Protein AF-0000000078328123 (afdb_homodimer)

InterPro domains:
  IPR006501 Pectinesterase inhibitor domain [TIGR01614] (8-159)
  IPR035513 Invertase/pectin methylesterase inhibitor domain superfamily [G3DSA:1.20.140.40] (29-184)
  IPR035513 Invertase/pectin methylesterase inhibitor domain superfamily [SSF101148] (30-184)

Sequence (372 aa):
MACSKIICIFLVLCLINLPVNHSQVGAPPDDYITYICLQTIDPSLCVSVLYNLPNTTHADLPRLAELMIQQPFLKGLGVLQDIGTCIVTKVNDTVLSSYCNLCFGDFESALFRGLRPATAQIKFRRNFYSIKPLVKIATDSITHCLRSFTEGTNVSDYRNPTFGERAYIVRDMTLIAGNMLSLLQGMACSKIICIFLVLCLINLPVNHSQVGAPPDDYITYICLQTIDPSLCVSVLYNLPNTTHADLPRLAELMIQQPFLKGLGVLQDIGTCIVTKVNDTVLSSYCNLCFGDFESALFRGLRPATAQIKFRRNFYSIKPLVKIATDSITHCLRSFTEGTNVSDYRNPTFGERAYIVRDMTLIAGNMLSLLQG

Structure (mmCIF, N/CA/C/O backbone):
data_AF-0000000078328123-model_v1
#
loop_
_entity.id
_entity.type
_entity.pdbx_description
1 polymer 'Pectinesterase inhibitor domain-containing protein'
#
loop_
_atom_site.group_PDB
_atom_site.id
_atom_site.type_symbol
_atom_site.label_atom_id
_atom_site.label_alt_id
_atom_site.label_comp_id
_atom_site.label_asym_id
_atom_site.label_entity_id
_atom_site.label_seq_id
_atom_site.pdbx_PDB_ins_code
_atom_site.Cartn_x
_atom_site.Cartn_y
_atom_site.Cartn_z
_atom_site.occupancy
_atom_site.B_iso_or_equiv
_atom_site.auth_seq_id
_atom_site.auth_comp_id
_atom_site.auth_asym_id
_atom_site.auth_atom_id
_atom_site.pdbx_PDB_model_num
ATOM 1 N N . MET A 1 1 ? 62.219 -77.062 -19.984 1 29.78 1 MET A N 1
ATOM 2 C CA . MET A 1 1 ? 61.5 -76.312 -18.906 1 29.78 1 MET A CA 1
ATOM 3 C C . MET A 1 1 ? 60.281 -75.562 -19.438 1 29.78 1 MET A C 1
ATOM 5 O O . MET A 1 1 ? 60.438 -74.625 -20.188 1 29.78 1 MET A O 1
ATOM 9 N N . ALA A 1 2 ? 59.125 -76.188 -19.594 1 31.09 2 ALA A N 1
ATOM 10 C CA . ALA A 1 2 ? 57.938 -76.125 -20.438 1 31.09 2 ALA A CA 1
ATOM 11 C C . ALA A 1 2 ? 57.094 -74.938 -20.109 1 31.09 2 ALA A C 1
ATOM 13 O O . ALA A 1 2 ? 56.562 -74.25 -21 1 31.09 2 ALA A O 1
ATOM 14 N N . CYS A 1 3 ? 56.688 -74.688 -18.812 1 29.7 3 CYS A N 1
ATOM 15 C CA . CYS A 1 3 ? 55.281 -74.562 -18.5 1 29.7 3 CYS A CA 1
ATOM 16 C C . CYS A 1 3 ? 54.75 -73.188 -18.797 1 29.7 3 CYS A C 1
ATOM 18 O O . CYS A 1 3 ? 53.562 -72.875 -18.625 1 29.7 3 CYS A O 1
ATOM 20 N N . SER A 1 4 ? 55.469 -72.062 -18.766 1 39.03 4 SER A N 1
ATOM 21 C CA . SER A 1 4 ? 54.844 -70.875 -18.188 1 39.03 4 SER A CA 1
ATOM 22 C C . SER A 1 4 ? 53.719 -70.375 -19.062 1 39.03 4 SER A C 1
ATOM 24 O O . SER A 1 4 ? 53.938 -70.062 -20.234 1 39.03 4 SER A O 1
ATOM 26 N N . LYS A 1 5 ? 52.438 -70.688 -18.688 1 37.97 5 LYS A N 1
ATOM 27 C CA . LYS A 1 5 ? 51.031 -70.5 -19.047 1 37.97 5 LYS A CA 1
ATOM 28 C C . LYS A 1 5 ? 50.719 -69 -19.266 1 37.97 5 LYS A C 1
ATOM 30 O O . LYS A 1 5 ? 51.281 -68.188 -18.578 1 37.97 5 LYS A O 1
ATOM 35 N N . ILE A 1 6 ? 50.062 -68.688 -20.375 1 34.94 6 ILE A N 1
ATOM 36 C CA . ILE A 1 6 ? 49.344 -67.625 -21.094 1 34.94 6 ILE A CA 1
ATOM 37 C C . ILE A 1 6 ? 48.281 -67.062 -20.172 1 34.94 6 ILE A C 1
ATOM 39 O O . ILE A 1 6 ? 47.25 -67.688 -19.906 1 34.94 6 ILE A O 1
ATOM 43 N N . ILE A 1 7 ? 48.531 -66.562 -18.953 1 37.94 7 ILE A N 1
ATOM 44 C CA . ILE A 1 7 ? 47.594 -65.938 -18.078 1 37.94 7 ILE A CA 1
ATOM 45 C C . ILE A 1 7 ? 46.969 -64.75 -18.797 1 37.94 7 ILE A C 1
ATOM 47 O O . ILE A 1 7 ? 47.594 -63.656 -18.906 1 37.94 7 ILE A O 1
ATOM 51 N N . CYS A 1 8 ? 46.75 -64.75 -20.109 1 32.84 8 CYS A N 1
ATOM 52 C CA . CYS A 1 8 ? 46.062 -63.656 -20.781 1 32.84 8 CYS A CA 1
ATOM 53 C C . CYS A 1 8 ? 44.906 -63.125 -19.953 1 32.84 8 CYS A C 1
ATOM 55 O O . CYS A 1 8 ? 44.281 -63.875 -19.203 1 32.84 8 CYS A O 1
ATOM 57 N N . ILE A 1 9 ? 44.625 -61.75 -20.156 1 33.53 9 ILE A N 1
ATOM 58 C CA . ILE A 1 9 ? 43.906 -60.531 -19.828 1 33.53 9 ILE A CA 1
ATOM 59 C C . ILE A 1 9 ? 42.406 -60.75 -19.969 1 33.53 9 ILE A C 1
ATOM 61 O O . ILE A 1 9 ? 41.875 -60.688 -21.078 1 33.53 9 ILE A O 1
ATOM 65 N N . PHE A 1 10 ? 41.844 -61.844 -19.594 1 32.81 10 PHE A N 1
ATOM 66 C CA . PHE A 1 10 ? 40.406 -61.812 -19.531 1 32.81 10 PHE A CA 1
ATOM 67 C C . PHE A 1 10 ? 39.906 -60.656 -18.672 1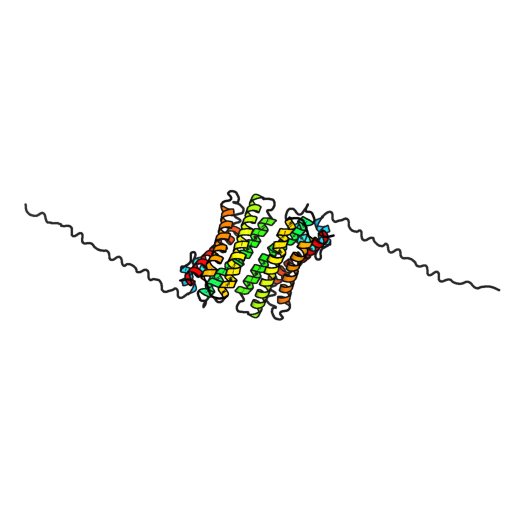 32.81 10 PHE A C 1
ATOM 69 O O . PHE A 1 10 ? 39.5 -60.844 -17.516 1 32.81 10 PHE A O 1
ATOM 76 N N . LEU A 1 11 ? 40.625 -59.531 -18.625 1 36.12 11 LEU A N 1
ATOM 77 C CA . LEU A 1 11 ? 39.906 -58.469 -17.922 1 36.12 11 LEU A CA 1
ATOM 78 C C . LEU A 1 11 ? 38.531 -58.25 -18.547 1 36.12 11 LEU A C 1
ATOM 80 O O . LEU A 1 11 ? 38.406 -57.688 -19.625 1 36.12 11 LEU A O 1
ATOM 84 N N . VAL A 1 12 ? 37.688 -59.25 -18.703 1 34.91 12 VAL A N 1
ATOM 85 C CA . VAL A 1 12 ? 36.281 -59.125 -19.047 1 34.91 12 VAL A CA 1
ATOM 86 C C . VAL A 1 12 ? 35.688 -57.938 -18.328 1 34.91 12 VAL A C 1
ATOM 88 O O . VAL A 1 12 ? 35.844 -57.75 -17.125 1 34.91 12 VAL A O 1
ATOM 91 N N . LEU A 1 13 ? 35.188 -56.875 -19.125 1 34.69 13 LEU A N 1
ATOM 92 C CA . LEU A 1 13 ? 34.281 -55.75 -19.062 1 34.69 13 LEU A CA 1
ATOM 93 C C . LEU A 1 13 ? 33.062 -56.062 -18.188 1 34.69 13 LEU A C 1
ATOM 95 O O . LEU A 1 13 ? 32.156 -56.781 -18.609 1 34.69 13 LEU A O 1
ATOM 99 N N . CYS A 1 14 ? 33.312 -56.531 -16.969 1 34 14 CYS A N 1
ATOM 100 C CA . CYS A 1 14 ? 32.156 -56.469 -16.109 1 34 14 CYS A CA 1
ATOM 101 C C . CYS A 1 14 ? 31.469 -55.094 -16.188 1 34 14 CYS A C 1
ATOM 103 O O . CYS A 1 14 ? 31.953 -54.125 -15.617 1 34 14 CYS A O 1
ATOM 105 N N . LEU A 1 15 ? 30.938 -54.75 -17.391 1 34.72 15 LEU A N 1
ATOM 106 C CA . LEU A 1 15 ? 29.906 -53.719 -17.469 1 34.72 15 LEU A CA 1
ATOM 107 C C . LEU A 1 15 ? 28.938 -53.812 -16.297 1 34.72 15 LEU A C 1
ATOM 109 O O . LEU A 1 15 ? 28.188 -54.812 -16.203 1 34.72 15 LEU A O 1
ATOM 113 N N . ILE A 1 16 ? 29.391 -53.406 -15.133 1 36.12 16 ILE A N 1
ATOM 114 C CA . ILE A 1 16 ? 28.484 -53.156 -14.023 1 36.12 16 ILE A CA 1
ATOM 115 C C . ILE A 1 16 ? 27.188 -52.531 -14.547 1 36.12 16 ILE A C 1
ATOM 117 O O . ILE A 1 16 ? 27.203 -51.438 -15.133 1 36.12 16 ILE A O 1
ATOM 121 N N . ASN A 1 17 ? 26.25 -53.344 -15.023 1 36.88 17 ASN A N 1
ATOM 122 C CA . ASN A 1 17 ? 24.875 -52.875 -15.062 1 36.88 17 ASN A CA 1
ATOM 123 C C . ASN A 1 17 ? 24.531 -52.031 -13.828 1 36.88 17 ASN A C 1
ATOM 125 O O . ASN A 1 17 ? 24.266 -52.594 -12.766 1 36.88 17 ASN A O 1
ATOM 129 N N . LEU A 1 18 ? 25.203 -50.938 -13.625 1 37.69 18 LEU A N 1
ATOM 130 C CA . LEU A 1 18 ? 24.547 -50.062 -12.664 1 37.69 18 LEU A CA 1
ATOM 131 C C . LEU A 1 18 ? 23.062 -49.969 -12.961 1 37.69 18 LEU A C 1
ATOM 133 O O . LEU A 1 18 ? 22.656 -49.656 -14.086 1 37.69 18 LEU A O 1
ATOM 137 N N . PRO A 1 19 ? 22.281 -50.688 -12.266 1 39.78 19 PRO A N 1
ATOM 138 C CA . PRO A 1 19 ? 20.891 -50.312 -12.484 1 39.78 19 PRO A CA 1
ATOM 139 C C . PRO A 1 19 ? 20.703 -48.781 -12.562 1 39.78 19 PRO A C 1
ATOM 141 O O . PRO A 1 19 ? 21.203 -48.062 -11.703 1 39.78 19 PRO A O 1
ATOM 144 N N . VAL A 1 20 ? 20.703 -48.25 -13.789 1 39.31 20 VAL A N 1
ATOM 145 C CA . VAL A 1 20 ? 20.078 -46.938 -13.875 1 39.31 20 VAL A CA 1
ATOM 146 C C . VAL A 1 20 ? 18.828 -46.906 -13 1 39.31 20 VAL A C 1
ATOM 148 O O . VAL A 1 20 ? 17.844 -47.562 -13.289 1 39.31 20 VAL A O 1
ATOM 151 N N . ASN A 1 21 ? 19.047 -46.906 -11.727 1 35.31 21 ASN A N 1
ATOM 152 C CA . ASN A 1 21 ? 17.859 -46.5 -11.008 1 35.31 21 ASN A CA 1
ATOM 153 C C . ASN A 1 21 ? 17.094 -45.406 -11.766 1 35.31 21 ASN A C 1
ATOM 155 O O . ASN A 1 21 ? 17.594 -44.312 -11.945 1 35.31 21 ASN A O 1
ATOM 159 N N . HIS A 1 22 ? 16.438 -45.844 -12.805 1 33.41 22 HIS A N 1
ATOM 160 C CA . HIS A 1 22 ? 15.422 -44.906 -13.227 1 33.41 22 HIS A CA 1
ATOM 161 C C . HIS A 1 22 ? 14.859 -44.125 -12.039 1 33.41 22 HIS A C 1
ATOM 163 O O . HIS A 1 22 ? 14.32 -44.719 -11.102 1 33.41 22 HIS A O 1
ATOM 169 N N . SER A 1 23 ? 15.539 -43.156 -11.594 1 35.62 23 SER A N 1
ATOM 170 C CA . SER A 1 23 ? 14.797 -42.25 -10.742 1 35.62 23 SER A CA 1
ATOM 171 C C . SER A 1 23 ? 13.32 -42.219 -11.102 1 35.62 23 SER A C 1
ATOM 173 O O . SER A 1 23 ? 12.953 -41.969 -12.258 1 35.62 23 SER A O 1
ATOM 175 N N . GLN A 1 24 ? 12.539 -43.156 -10.555 1 37.03 24 GLN A N 1
ATOM 176 C CA . GLN A 1 24 ? 11.086 -43.031 -10.625 1 37.03 24 GLN A CA 1
ATOM 177 C C . GLN A 1 24 ? 10.672 -41.562 -10.773 1 37.03 24 GLN A C 1
ATOM 179 O O . GLN A 1 24 ? 11.078 -40.719 -9.969 1 37.03 24 GLN A O 1
ATOM 184 N N . VAL A 1 25 ? 10.688 -41 -11.953 1 40.91 25 VAL A N 1
ATOM 185 C CA . VAL A 1 25 ? 9.805 -39.844 -12.102 1 40.91 25 VAL A CA 1
ATOM 186 C C . VAL A 1 25 ? 8.656 -39.938 -11.094 1 40.91 25 VAL A C 1
ATOM 188 O O . VAL A 1 25 ? 7.859 -40.875 -11.148 1 40.91 25 VAL A O 1
ATOM 191 N N . GLY A 1 26 ? 9.031 -39.812 -9.852 1 37.94 26 GLY A N 1
ATOM 192 C CA . GLY A 1 26 ? 7.984 -39.875 -8.836 1 37.94 26 GLY A CA 1
ATOM 193 C C . GLY A 1 26 ? 6.602 -39.594 -9.391 1 37.94 26 GLY A C 1
ATOM 194 O O . GLY A 1 26 ? 6.469 -38.969 -10.461 1 37.94 26 GLY A O 1
ATOM 195 N N . ALA A 1 27 ? 5.645 -40.469 -9.312 1 41.75 27 ALA A N 1
ATOM 196 C CA . ALA A 1 27 ? 4.234 -40.188 -9.578 1 41.75 27 ALA A CA 1
ATOM 197 C C . ALA A 1 27 ? 3.924 -38.719 -9.453 1 41.75 27 ALA A C 1
ATOM 199 O O . ALA A 1 27 ? 4.594 -38 -8.703 1 41.75 27 ALA A O 1
ATOM 200 N N . PRO A 1 28 ? 3.5 -38 -10.492 1 47.69 28 PRO A N 1
ATOM 201 C CA . PRO A 1 28 ? 3.01 -36.656 -10.219 1 47.69 28 PRO A CA 1
ATOM 202 C C . PRO A 1 28 ? 2.5 -36.469 -8.789 1 47.69 28 PRO A C 1
ATOM 204 O O . PRO A 1 28 ? 1.878 -37.375 -8.242 1 47.69 28 PRO A O 1
ATOM 207 N N . PRO A 1 29 ? 3.197 -35.906 -7.875 1 53.06 29 PRO A N 1
ATOM 208 C CA . PRO A 1 29 ? 2.625 -35.781 -6.535 1 53.06 29 PRO A CA 1
ATOM 209 C C . PRO A 1 29 ? 1.104 -35.656 -6.551 1 53.06 29 PRO A C 1
ATOM 211 O O . PRO A 1 29 ? 0.541 -35.094 -7.508 1 53.06 29 PRO A O 1
ATOM 214 N N . ASP A 1 30 ? 0.351 -36.594 -6.023 1 62.31 30 ASP A N 1
ATOM 215 C CA . ASP A 1 30 ? -1.095 -36.594 -5.82 1 62.31 30 ASP A CA 1
ATOM 216 C C . ASP A 1 30 ? -1.614 -35.188 -5.59 1 62.31 30 ASP A C 1
ATOM 218 O O . ASP A 1 30 ? -2.764 -34.875 -5.914 1 62.31 30 ASP A O 1
ATOM 222 N N . ASP A 1 31 ? -0.659 -34.219 -5.391 1 87.56 31 ASP A N 1
ATOM 223 C CA . ASP A 1 31 ? -1.046 -32.844 -5.055 1 87.56 31 ASP A CA 1
ATOM 224 C C . ASP A 1 31 ? -0.643 -31.875 -6.156 1 87.56 31 ASP A C 1
ATOM 226 O O . ASP A 1 31 ? 0.545 -31.719 -6.449 1 87.56 31 ASP A O 1
ATOM 230 N N . TYR A 1 32 ? -1.5 -31.484 -6.996 1 93.12 32 TYR A N 1
ATOM 231 C CA . TYR A 1 32 ? -1.326 -30.625 -8.164 1 93.12 32 TYR A CA 1
ATOM 232 C C . TYR A 1 32 ? -0.489 -29.406 -7.832 1 93.12 32 TYR A C 1
ATOM 234 O O . TYR A 1 32 ? 0.365 -28.984 -8.617 1 93.12 32 TYR A O 1
ATOM 242 N N . ILE A 1 33 ? -0.553 -28.844 -6.672 1 96.31 33 ILE A N 1
ATOM 243 C CA . ILE A 1 33 ? 0.204 -27.672 -6.246 1 96.31 33 ILE A CA 1
ATOM 244 C C . ILE A 1 33 ? 1.687 -28.031 -6.145 1 96.31 33 ILE A C 1
ATOM 246 O O . ILE A 1 33 ? 2.541 -27.297 -6.66 1 96.31 33 ILE A O 1
ATOM 250 N N . THR A 1 34 ? 1.977 -29.125 -5.52 1 95.44 34 THR A N 1
ATOM 251 C CA . THR A 1 34 ? 3.363 -29.547 -5.383 1 95.44 34 THR A CA 1
ATOM 252 C C . THR A 1 34 ? 3.99 -29.797 -6.754 1 95.44 34 THR A C 1
ATOM 254 O O . THR A 1 34 ? 5.137 -29.406 -6.992 1 95.44 34 THR A O 1
ATOM 257 N N . TYR A 1 35 ? 3.209 -30.375 -7.602 1 95.19 35 TYR A N 1
ATOM 258 C CA . TYR A 1 35 ? 3.689 -30.656 -8.953 1 95.19 35 TYR A CA 1
ATOM 259 C C . TYR A 1 35 ? 4.078 -29.359 -9.664 1 95.19 35 TYR A C 1
ATOM 261 O O . TYR A 1 35 ? 5.164 -29.266 -10.242 1 95.19 35 TYR A O 1
ATOM 269 N N . ILE A 1 36 ? 3.201 -28.406 -9.633 1 96.75 36 ILE A N 1
ATOM 270 C CA . ILE A 1 36 ? 3.459 -27.125 -10.289 1 96.75 36 ILE A CA 1
ATOM 271 C C . ILE A 1 36 ? 4.637 -26.438 -9.609 1 96.75 36 ILE A C 1
ATOM 273 O O . ILE A 1 36 ? 5.52 -25.906 -10.289 1 96.75 36 ILE A O 1
ATOM 277 N N . CYS A 1 37 ? 4.723 -26.5 -8.281 1 97.75 37 CYS A N 1
ATOM 278 C CA . CYS A 1 37 ? 5.715 -25.75 -7.52 1 97.75 37 CYS A CA 1
ATOM 279 C C . CYS A 1 37 ? 7.109 -26.328 -7.727 1 97.75 37 CYS A C 1
ATOM 281 O O . CYS A 1 37 ? 8.102 -25.609 -7.672 1 97.75 37 CYS A O 1
ATOM 283 N N . LEU A 1 38 ? 7.207 -27.547 -8 1 97.19 38 LEU A N 1
ATOM 284 C CA . LEU A 1 38 ? 8.492 -28.203 -8.258 1 97.19 38 LEU A CA 1
ATOM 285 C C . LEU A 1 38 ? 9.164 -27.609 -9.492 1 97.19 38 LEU A C 1
ATOM 287 O O . LEU A 1 38 ? 10.383 -27.719 -9.656 1 97.19 38 LEU A O 1
ATOM 291 N N . GLN A 1 39 ? 8.398 -26.969 -10.273 1 96.5 39 GLN A N 1
ATOM 292 C CA . GLN A 1 39 ? 8.906 -26.406 -11.523 1 96.5 39 GLN A CA 1
ATOM 293 C C . GLN A 1 39 ? 9.289 -24.938 -11.352 1 96.5 39 GLN A C 1
ATOM 295 O O . GLN A 1 39 ? 9.602 -24.25 -12.328 1 96.5 39 GLN A O 1
ATOM 300 N N . THR A 1 40 ? 9.273 -24.469 -10.188 1 97.88 40 THR A N 1
ATOM 301 C CA . THR A 1 40 ? 9.617 -23.078 -9.922 1 97.88 40 THR A CA 1
ATOM 302 C C . THR A 1 40 ? 10.992 -22.969 -9.266 1 97.88 40 THR A C 1
ATOM 304 O O . THR A 1 40 ? 11.57 -23.984 -8.867 1 97.88 40 THR A O 1
ATOM 307 N N . ILE A 1 41 ? 11.523 -21.75 -9.133 1 97.44 41 ILE A N 1
ATOM 308 C CA . ILE A 1 41 ? 12.867 -21.484 -8.633 1 97.44 41 ILE A CA 1
ATOM 309 C C . ILE A 1 41 ? 12.914 -21.719 -7.129 1 97.44 41 ILE A C 1
ATOM 311 O O . ILE A 1 41 ? 13.992 -21.922 -6.559 1 97.44 41 ILE A O 1
ATOM 315 N N . ASP A 1 42 ? 11.773 -21.734 -6.418 1 97.88 42 ASP A N 1
ATOM 316 C CA . ASP A 1 42 ? 11.672 -21.969 -4.977 1 97.88 42 ASP A CA 1
ATOM 317 C C . ASP A 1 42 ? 10.414 -22.766 -4.633 1 97.88 42 ASP A C 1
ATOM 319 O O . ASP A 1 42 ? 9.414 -22.188 -4.184 1 97.88 42 ASP A O 1
ATOM 323 N N . PRO A 1 43 ? 10.492 -24.094 -4.801 1 97.62 43 PRO A N 1
ATOM 324 C CA . PRO A 1 43 ? 9.312 -24.938 -4.574 1 97.62 43 PRO A CA 1
ATOM 325 C C . PRO A 1 43 ? 8.766 -24.812 -3.154 1 97.62 43 PRO A C 1
ATOM 327 O O . PRO A 1 43 ? 7.551 -24.844 -2.953 1 97.62 43 PRO A O 1
ATOM 330 N N . SER A 1 44 ? 9.664 -24.672 -2.193 1 97.75 44 SER A N 1
ATOM 331 C CA . SER A 1 44 ? 9.234 -24.609 -0.801 1 97.75 44 SER A CA 1
ATOM 332 C C . SER A 1 44 ? 8.398 -23.359 -0.538 1 97.75 44 SER A C 1
ATOM 334 O O . SER A 1 44 ? 7.324 -23.438 0.062 1 97.75 44 SER A O 1
ATOM 336 N N . LEU A 1 45 ? 8.875 -22.203 -1.008 1 98 45 LEU A N 1
ATOM 337 C CA . LEU A 1 45 ? 8.117 -20.969 -0.851 1 98 45 LEU A CA 1
ATOM 338 C C . LEU A 1 45 ? 6.809 -21.031 -1.634 1 98 45 LEU A C 1
ATOM 340 O O . LEU A 1 45 ? 5.766 -20.594 -1.139 1 98 45 LEU A O 1
ATOM 344 N N . CYS A 1 46 ? 6.895 -21.547 -2.799 1 98.38 46 CYS A N 1
ATOM 345 C CA . CYS A 1 46 ? 5.715 -21.719 -3.643 1 98.38 46 CYS A CA 1
ATOM 346 C C . CYS A 1 46 ? 4.625 -22.484 -2.914 1 98.38 46 CYS A C 1
ATOM 348 O O . CYS A 1 46 ? 3.488 -22.016 -2.811 1 98.38 46 CYS A O 1
ATOM 350 N N . VAL A 1 47 ? 4.988 -23.625 -2.355 1 97.44 47 VAL A N 1
ATOM 351 C CA . VAL A 1 47 ? 4.043 -24.484 -1.652 1 97.44 47 VAL A CA 1
ATOM 352 C C . VAL A 1 47 ? 3.512 -23.766 -0.415 1 97.44 47 VAL A C 1
ATOM 354 O O . VAL A 1 47 ? 2.305 -23.766 -0.162 1 97.44 47 VAL A O 1
ATOM 357 N N . SER A 1 48 ? 4.383 -23.141 0.271 1 97.25 48 SER A N 1
ATOM 358 C CA . SER A 1 48 ? 3.998 -22.453 1.498 1 97.25 48 SER A CA 1
ATOM 359 C C . SER A 1 48 ? 2.986 -21.344 1.217 1 97.25 48 SER A C 1
ATOM 361 O O . SER A 1 48 ? 2.039 -21.156 1.982 1 97.25 48 SER A O 1
ATOM 363 N N . VAL A 1 49 ? 3.152 -20.609 0.159 1 97.44 49 VAL A N 1
ATOM 364 C CA . VAL A 1 49 ? 2.275 -19.5 -0.175 1 97.44 49 VAL A CA 1
ATOM 365 C C . VAL A 1 49 ? 0.916 -20.031 -0.628 1 97.44 49 VAL A C 1
ATOM 367 O O . VAL A 1 49 ? -0.123 -19.594 -0.117 1 97.44 49 VAL A O 1
ATOM 370 N N . LEU A 1 50 ? 0.89 -20.984 -1.506 1 97.25 50 LEU A N 1
ATOM 371 C CA . LEU A 1 50 ? -0.344 -21.406 -2.158 1 97.25 50 LEU A CA 1
ATOM 372 C C . LEU A 1 50 ? -1.189 -22.266 -1.222 1 97.25 50 LEU A C 1
ATOM 374 O O . LEU A 1 50 ? -2.42 -22.172 -1.235 1 97.25 50 LEU A O 1
ATOM 378 N N . TYR A 1 51 ? -0.593 -23.016 -0.338 1 94.69 51 TYR A N 1
ATOM 379 C CA . TYR A 1 51 ? -1.341 -23.875 0.572 1 94.69 51 TYR A CA 1
ATOM 380 C C . TYR A 1 51 ? -2.029 -23.062 1.656 1 94.69 51 TYR A C 1
ATOM 382 O O . TYR A 1 51 ? -2.986 -23.516 2.281 1 94.69 51 TYR A O 1
ATOM 390 N N . ASN A 1 52 ? -1.532 -21.922 1.828 1 92.5 52 ASN A N 1
ATOM 391 C CA . ASN A 1 52 ? -2.109 -21.062 2.865 1 92.5 52 ASN A CA 1
ATOM 392 C C . ASN A 1 52 ? -3.268 -20.234 2.324 1 92.5 52 ASN A C 1
ATOM 394 O O . ASN A 1 52 ? -3.867 -19.453 3.059 1 92.5 52 ASN A O 1
ATOM 398 N N . LEU A 1 53 ? -3.621 -20.391 1.104 1 94.56 53 LEU A N 1
ATOM 399 C CA . LEU A 1 53 ? -4.703 -19.625 0.494 1 94.56 53 LEU A CA 1
ATOM 400 C C . LEU A 1 53 ? -5.945 -20.5 0.312 1 94.56 53 LEU A C 1
ATOM 402 O O . LEU A 1 53 ? -5.836 -21.703 0.114 1 94.56 53 LEU A O 1
ATOM 406 N N . PRO A 1 54 ? -7.078 -19.891 0.384 1 91.31 54 PRO A N 1
ATOM 407 C CA . PRO A 1 54 ? -8.305 -20.656 0.214 1 91.31 54 PRO A CA 1
ATOM 408 C C . PRO A 1 54 ? -8.531 -21.109 -1.23 1 91.31 54 PRO A C 1
ATOM 410 O O . PRO A 1 54 ? -8.016 -20.469 -2.158 1 91.31 54 PRO A O 1
ATOM 413 N N . ASN A 1 55 ? -9.195 -22.203 -1.429 1 88.06 55 ASN A N 1
ATOM 414 C CA . ASN A 1 55 ? -9.711 -22.703 -2.701 1 88.06 55 ASN A CA 1
ATOM 415 C C . ASN A 1 55 ? -8.586 -23 -3.682 1 88.06 55 ASN A C 1
ATOM 417 O O . ASN A 1 55 ? -8.68 -22.688 -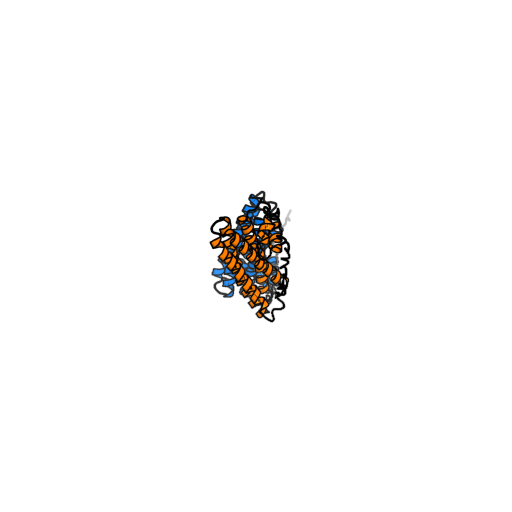4.867 1 88.06 55 ASN A O 1
ATOM 421 N N . THR A 1 56 ? -7.492 -23.531 -3.086 1 92.44 56 THR A N 1
ATOM 422 C CA . THR A 1 56 ? -6.379 -23.875 -3.967 1 92.44 56 THR A CA 1
ATOM 423 C C . THR A 1 56 ? -6.387 -25.375 -4.293 1 92.44 56 THR A C 1
ATOM 425 O O . THR A 1 56 ? -5.746 -25.797 -5.254 1 92.44 56 THR A O 1
ATOM 428 N N . THR A 1 57 ? -7.109 -26.172 -3.574 1 86.12 57 THR A N 1
ATOM 429 C CA . THR A 1 57 ? -7.094 -27.625 -3.705 1 86.12 57 THR A CA 1
ATOM 430 C C . THR A 1 57 ? -7.48 -28.047 -5.121 1 86.12 57 THR A C 1
ATOM 432 O O . THR A 1 57 ? -6.914 -28.984 -5.672 1 86.12 57 THR A O 1
ATOM 435 N N . HIS A 1 58 ? -8.406 -27.359 -5.785 1 87.5 58 HIS A N 1
ATOM 436 C CA . HIS A 1 58 ? -8.859 -27.75 -7.117 1 87.5 58 HIS A CA 1
ATOM 437 C C . HIS A 1 58 ? -8.516 -26.672 -8.148 1 87.5 58 HIS A C 1
ATOM 439 O O . HIS A 1 58 ? -9.102 -26.641 -9.227 1 87.5 58 HIS A O 1
ATOM 445 N N . ALA A 1 59 ? -7.562 -25.953 -7.789 1 92.94 59 ALA A N 1
ATOM 446 C CA . ALA A 1 59 ? -7.211 -24.859 -8.68 1 92.94 59 ALA A CA 1
ATOM 447 C C . ALA A 1 59 ? -6.375 -25.344 -9.859 1 92.94 59 ALA A C 1
ATOM 449 O O . ALA A 1 59 ? -5.516 -26.219 -9.695 1 92.94 59 ALA A O 1
ATOM 450 N N . ASP A 1 60 ? -6.676 -24.797 -11 1 94.25 60 ASP A N 1
ATOM 451 C CA . ASP A 1 60 ? -5.828 -25.047 -12.156 1 94.25 60 ASP A CA 1
ATOM 452 C C . ASP A 1 60 ? -4.656 -24.078 -12.203 1 94.25 60 ASP A C 1
ATOM 454 O O . ASP A 1 60 ? -4.523 -23.219 -11.328 1 94.25 60 ASP A O 1
ATOM 458 N N . LEU A 1 61 ? -3.768 -24.234 -13.188 1 95.69 61 LEU A N 1
ATOM 459 C CA . LEU A 1 61 ? -2.531 -23.469 -13.242 1 95.69 61 LEU A CA 1
ATOM 460 C C . LEU A 1 61 ? -2.828 -21.969 -13.383 1 95.69 61 LEU A C 1
ATOM 462 O O . LEU A 1 61 ? -2.201 -21.141 -12.719 1 95.69 61 LEU A O 1
ATOM 466 N N . PRO A 1 62 ? -3.785 -21.516 -14.219 1 95.62 62 PRO A N 1
ATOM 467 C CA . PRO A 1 62 ? -4.098 -20.078 -14.305 1 95.62 62 PRO A CA 1
ATOM 468 C C . PRO A 1 62 ? -4.527 -19.484 -12.961 1 95.62 62 PRO A C 1
ATOM 470 O O . PRO A 1 62 ? -4.105 -18.391 -12.609 1 95.62 62 PRO A O 1
ATOM 473 N N . ARG A 1 63 ? -5.32 -20.203 -12.234 1 95.44 63 ARG A N 1
ATOM 474 C CA . ARG A 1 63 ? -5.77 -19.734 -10.93 1 95.44 63 ARG A CA 1
ATOM 475 C C . ARG A 1 63 ? -4.609 -19.688 -9.938 1 95.44 63 ARG A C 1
ATOM 477 O O . ARG A 1 63 ? -4.5 -18.734 -9.156 1 95.44 63 ARG A O 1
ATOM 484 N N . LEU A 1 64 ? -3.787 -20.656 -9.945 1 96.94 64 LEU A N 1
ATOM 485 C CA . LEU A 1 64 ? -2.625 -20.656 -9.062 1 96.94 64 LEU A CA 1
ATOM 486 C C . LEU A 1 64 ? -1.695 -19.484 -9.391 1 96.94 64 LEU A C 1
ATOM 488 O O . LEU A 1 64 ? -1.172 -18.828 -8.484 1 96.94 64 LEU A O 1
ATOM 492 N N . ALA A 1 65 ? -1.517 -19.25 -10.688 1 97.56 65 ALA A N 1
ATOM 493 C CA . ALA A 1 65 ? -0.694 -18.109 -11.117 1 97.56 65 ALA A CA 1
ATOM 494 C C . ALA A 1 65 ? -1.3 -16.797 -10.664 1 97.56 65 ALA A C 1
ATOM 496 O O . ALA A 1 65 ? -0.582 -15.898 -10.203 1 97.56 65 ALA A O 1
ATOM 497 N N . GLU A 1 66 ? -2.559 -16.672 -10.758 1 96.81 66 GLU A N 1
ATOM 498 C CA . GLU A 1 66 ? -3.266 -15.484 -10.289 1 96.81 66 GLU A CA 1
ATOM 499 C C . GLU A 1 66 ? -3.006 -15.234 -8.805 1 96.81 66 GLU A C 1
ATOM 501 O O . GLU A 1 66 ? -2.676 -14.117 -8.406 1 96.81 66 GLU A O 1
ATOM 506 N N . LEU A 1 67 ? -3.127 -16.25 -8.062 1 96.94 67 LEU A N 1
ATOM 507 C CA . LEU A 1 67 ? -2.908 -16.141 -6.621 1 96.94 67 LEU A CA 1
ATOM 508 C C . LEU A 1 67 ? -1.456 -15.797 -6.316 1 96.94 67 LEU A C 1
ATOM 510 O O . LEU A 1 67 ? -1.183 -14.977 -5.434 1 96.94 67 LEU A O 1
ATOM 514 N N . MET A 1 68 ? -0.589 -16.344 -7.074 1 98.12 68 MET A N 1
ATOM 515 C CA . MET A 1 68 ? 0.836 -16.125 -6.844 1 98.12 68 MET A CA 1
ATOM 516 C C . MET A 1 68 ? 1.245 -14.727 -7.277 1 98.12 68 MET A C 1
ATOM 518 O O . MET A 1 68 ? 2.277 -14.211 -6.844 1 98.12 68 MET A O 1
ATOM 522 N N . ILE A 1 69 ? 0.518 -14.078 -8.164 1 98.38 69 ILE A N 1
ATOM 523 C CA . ILE A 1 69 ? 0.746 -12.688 -8.523 1 98.38 69 ILE A CA 1
ATOM 524 C C . ILE A 1 69 ? 0.145 -11.773 -7.457 1 98.38 69 ILE A C 1
ATOM 526 O O . ILE A 1 69 ? 0.733 -10.75 -7.105 1 98.38 69 ILE A O 1
ATOM 530 N N . GLN A 1 70 ? -0.938 -12.148 -6.895 1 97.69 70 GLN A N 1
ATOM 531 C CA . GLN A 1 70 ? -1.686 -11.32 -5.953 1 97.69 70 GLN A CA 1
ATOM 532 C C . GLN A 1 70 ? -0.962 -11.219 -4.613 1 97.69 70 GLN A C 1
ATOM 534 O O . GLN A 1 70 ? -0.979 -10.164 -3.973 1 97.69 70 GLN A O 1
ATOM 539 N N . GLN A 1 71 ? -0.334 -12.25 -4.215 1 98.31 71 GLN A N 1
ATOM 540 C CA . GLN A 1 71 ? 0.265 -12.289 -2.887 1 98.31 71 GLN A CA 1
ATOM 541 C C . GLN A 1 71 ? 1.413 -11.289 -2.771 1 98.31 71 GLN A C 1
ATOM 543 O O . GLN A 1 71 ? 1.468 -10.508 -1.819 1 98.31 71 GLN A O 1
ATOM 548 N N . PRO A 1 72 ? 2.307 -11.297 -3.73 1 98.75 72 PRO A N 1
ATOM 549 C CA . PRO A 1 72 ? 3.361 -10.289 -3.598 1 98.75 72 PRO A CA 1
ATOM 550 C C . PRO A 1 72 ? 2.838 -8.867 -3.754 1 98.75 72 PRO A C 1
ATOM 552 O O . PRO A 1 72 ? 3.418 -7.93 -3.201 1 98.75 72 PRO A O 1
ATOM 555 N N . PHE A 1 73 ? 1.753 -8.664 -4.516 1 98.81 73 PHE A N 1
ATOM 556 C CA . PHE A 1 73 ? 1.147 -7.336 -4.547 1 98.81 73 PHE A CA 1
ATOM 557 C C . PHE A 1 73 ? 0.714 -6.902 -3.152 1 98.81 73 PHE A C 1
ATOM 559 O O . PHE A 1 73 ? 1.072 -5.812 -2.693 1 98.81 73 PHE A O 1
ATOM 566 N N . LEU A 1 74 ? 0.033 -7.762 -2.455 1 97.81 74 LEU A N 1
ATOM 567 C CA . LEU A 1 74 ? -0.505 -7.43 -1.141 1 97.81 74 LEU A CA 1
ATOM 568 C C . LEU A 1 74 ? 0.613 -7.293 -0.114 1 97.81 74 LEU A C 1
ATOM 570 O O . LEU A 1 74 ? 0.659 -6.316 0.634 1 97.81 74 LEU A O 1
ATOM 574 N N . LYS A 1 75 ? 1.508 -8.156 -0.082 1 97.44 75 LYS A N 1
ATOM 575 C CA . LYS A 1 75 ? 2.623 -8.078 0.856 1 97.44 75 LYS A CA 1
ATOM 576 C C . LYS A 1 75 ? 3.518 -6.883 0.552 1 97.44 75 LYS A C 1
ATOM 578 O O . LYS A 1 75 ? 4.094 -6.285 1.463 1 97.44 75 LYS A O 1
ATOM 583 N N . GLY A 1 76 ? 3.607 -6.602 -0.73 1 98.19 76 GLY A N 1
ATOM 584 C CA . GLY A 1 76 ? 4.406 -5.461 -1.149 1 98.19 76 GLY A CA 1
ATOM 585 C C . GLY A 1 76 ? 3.883 -4.141 -0.616 1 98.19 76 GLY A C 1
ATOM 586 O O . GLY A 1 76 ? 4.66 -3.211 -0.376 1 98.19 76 GLY A O 1
ATOM 587 N N . LEU A 1 77 ? 2.576 -4.078 -0.444 1 97.81 77 LEU A N 1
ATOM 588 C CA . LEU A 1 77 ? 1.991 -2.879 0.145 1 97.81 77 LEU A CA 1
ATOM 589 C C . LEU 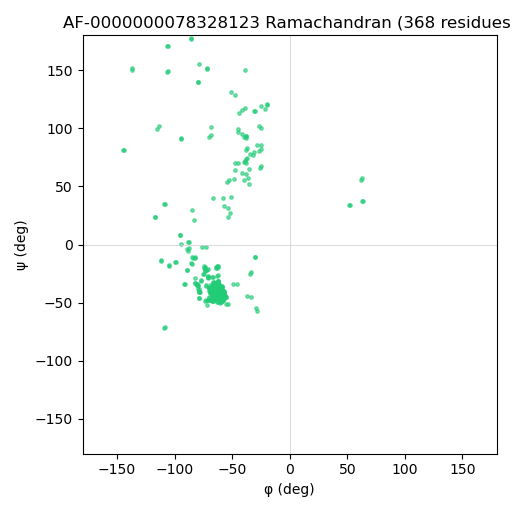A 1 77 ? 2.535 -2.641 1.55 1 97.81 77 LEU A C 1
ATOM 591 O O . LEU A 1 77 ? 2.838 -1.504 1.919 1 97.81 77 LEU A O 1
ATOM 595 N N . GLY A 1 78 ? 2.654 -3.74 2.291 1 95.88 78 GLY A N 1
ATOM 596 C CA . GLY A 1 78 ? 3.244 -3.631 3.617 1 95.88 78 GLY A CA 1
ATOM 597 C C . GLY A 1 78 ? 4.695 -3.195 3.59 1 95.88 78 GLY A C 1
ATOM 598 O O . GLY A 1 78 ? 5.121 -2.379 4.41 1 95.88 78 GLY A O 1
ATOM 599 N N . VAL A 1 79 ? 5.398 -3.68 2.68 1 95.69 79 VAL A N 1
ATOM 600 C CA . VAL A 1 79 ? 6.805 -3.307 2.547 1 95.69 79 VAL A CA 1
ATOM 601 C C . VAL A 1 79 ? 6.91 -1.832 2.16 1 95.69 79 VAL A C 1
ATOM 603 O O . VAL A 1 79 ? 7.762 -1.108 2.682 1 95.69 79 VAL A O 1
ATOM 606 N N . LEU A 1 80 ? 6.047 -1.419 1.214 1 96.94 80 LEU A N 1
ATOM 607 C CA . LEU A 1 80 ? 6.031 -0.022 0.796 1 96.94 80 LEU A CA 1
ATOM 608 C C . LEU A 1 80 ? 5.754 0.898 1.98 1 96.94 80 LEU A C 1
ATOM 610 O O . LEU A 1 80 ? 6.375 1.956 2.109 1 96.94 80 LEU A O 1
ATOM 614 N N . GLN A 1 81 ? 4.867 0.483 2.838 1 95.88 81 GLN A N 1
ATOM 615 C CA . GLN A 1 81 ? 4.594 1.231 4.059 1 95.88 81 GLN A CA 1
ATOM 616 C C . GLN A 1 81 ? 5.844 1.344 4.926 1 95.88 81 GLN A C 1
ATOM 618 O O . GLN A 1 81 ? 6.156 2.42 5.441 1 95.88 81 GLN A O 1
ATOM 623 N N . ASP A 1 82 ? 6.539 0.246 5.09 1 92.94 82 ASP A N 1
ATOM 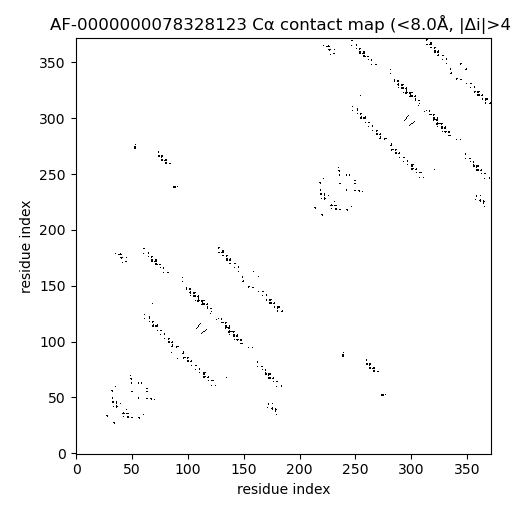624 C CA . ASP A 1 82 ? 7.758 0.228 5.891 1 92.94 82 ASP A CA 1
ATOM 625 C C . ASP A 1 82 ? 8.805 1.178 5.316 1 92.94 82 ASP A C 1
ATOM 627 O O . ASP A 1 82 ? 9.469 1.9 6.059 1 92.94 82 ASP A O 1
ATOM 631 N N . ILE A 1 83 ? 8.914 1.133 4.016 1 93.5 83 ILE A N 1
ATOM 632 C CA . ILE A 1 83 ? 9.891 1.982 3.348 1 93.5 83 ILE A CA 1
ATOM 633 C C . ILE A 1 83 ? 9.523 3.451 3.545 1 93.5 83 ILE A C 1
ATOM 635 O O . ILE A 1 83 ? 10.383 4.281 3.836 1 93.5 83 ILE A O 1
ATOM 639 N N . GLY A 1 84 ? 8.258 3.74 3.336 1 93.75 84 GLY A N 1
ATOM 640 C CA . GLY A 1 84 ? 7.801 5.098 3.574 1 93.75 84 GLY A CA 1
ATOM 641 C C . GLY A 1 84 ? 8.055 5.574 4.992 1 93.75 84 GLY A C 1
ATOM 642 O O . GLY A 1 84 ? 8.422 6.73 5.211 1 93.75 84 GLY A O 1
ATOM 643 N N . THR A 1 85 ? 7.848 4.684 5.938 1 92.94 85 THR A N 1
ATOM 644 C CA . THR A 1 85 ? 8.109 5.004 7.34 1 92.94 85 THR A CA 1
ATOM 645 C C . THR A 1 85 ? 9.594 5.289 7.559 1 92.94 85 THR A C 1
ATOM 647 O O . THR A 1 85 ? 9.945 6.188 8.328 1 92.94 85 THR A O 1
ATOM 650 N N . CYS A 1 86 ? 10.406 4.543 6.906 1 90.12 86 CYS A N 1
ATOM 651 C CA . CYS A 1 86 ? 11.844 4.785 6.953 1 90.12 86 CYS A CA 1
ATOM 652 C C . CYS A 1 86 ? 12.172 6.203 6.5 1 90.12 86 CYS A C 1
ATOM 654 O O . CYS A 1 86 ? 12.969 6.895 7.137 1 90.12 86 CYS A O 1
ATOM 656 N N . ILE A 1 87 ? 11.531 6.711 5.461 1 91.62 87 ILE A N 1
ATOM 657 C CA . ILE A 1 87 ? 11.766 8.039 4.898 1 91.62 87 ILE A CA 1
ATOM 658 C C . ILE A 1 87 ? 11.414 9.102 5.934 1 91.62 87 ILE A C 1
ATOM 660 O O . ILE A 1 87 ? 12.172 10.055 6.137 1 91.62 87 ILE A O 1
ATOM 664 N N . VAL A 1 88 ? 10.367 8.875 6.621 1 91.56 88 VAL A N 1
ATOM 665 C CA . VAL A 1 88 ? 9.836 9.875 7.543 1 91.56 88 VAL A CA 1
ATOM 666 C C . VAL A 1 88 ? 10.633 9.844 8.844 1 91.56 88 VAL A C 1
ATOM 668 O O . VAL A 1 88 ? 10.961 10.898 9.406 1 91.56 88 VAL A O 1
ATOM 671 N N . THR A 1 89 ? 11.023 8.695 9.305 1 89.12 89 THR A N 1
ATOM 672 C CA . THR A 1 89 ? 11.617 8.57 10.633 1 89.12 89 THR A CA 1
ATOM 673 C C . THR A 1 89 ? 13.133 8.766 10.562 1 89.12 89 THR A C 1
ATOM 675 O O . THR A 1 89 ? 13.766 9.109 11.562 1 89.12 89 THR A O 1
ATOM 678 N N . LYS A 1 90 ? 13.664 8.555 9.406 1 87.62 90 LYS A N 1
ATOM 679 C CA . LYS A 1 90 ? 15.117 8.664 9.281 1 87.62 90 LYS A CA 1
ATOM 680 C C . LYS A 1 90 ? 15.516 9.906 8.484 1 87.62 90 LYS A C 1
ATOM 682 O O . LYS A 1 90 ? 16.5 9.891 7.754 1 87.62 90 LYS A O 1
ATOM 687 N N . VAL A 1 91 ? 14.766 10.867 8.672 1 86.38 91 VAL A N 1
ATOM 688 C CA . VAL A 1 91 ? 14.938 12.094 7.906 1 86.38 91 VAL A CA 1
ATOM 689 C C . VAL A 1 91 ? 16.297 12.703 8.203 1 86.38 91 VAL A C 1
ATOM 691 O O . VAL A 1 91 ? 16.906 13.344 7.34 1 86.38 91 VAL A O 1
ATOM 694 N N . ASN A 1 92 ? 16.891 12.469 9.359 1 88.38 92 ASN A N 1
ATOM 695 C CA . ASN A 1 92 ? 18.172 13.047 9.758 1 88.38 92 ASN A CA 1
ATOM 696 C C . ASN A 1 92 ? 19.344 12.211 9.258 1 88.38 92 ASN A C 1
ATOM 698 O O . ASN A 1 92 ? 20.5 12.648 9.312 1 88.38 92 ASN A O 1
ATOM 702 N N . ASP A 1 93 ? 19.109 10.992 8.852 1 86.75 93 ASP A N 1
ATOM 703 C CA . ASP A 1 93 ? 20.094 10.164 8.156 1 86.75 93 ASP A CA 1
ATOM 704 C C . ASP A 1 93 ? 19.938 10.273 6.645 1 86.75 93 ASP A C 1
ATOM 706 O O . ASP A 1 93 ? 19.234 9.469 6.031 1 86.75 93 ASP A O 1
ATOM 710 N N . THR A 1 94 ? 20.656 11.203 6.098 1 85.88 94 THR A N 1
ATOM 711 C CA . THR A 1 94 ? 20.438 11.578 4.707 1 85.88 94 THR A CA 1
ATOM 712 C C . THR A 1 94 ? 20.766 10.422 3.771 1 85.88 94 THR A C 1
ATOM 714 O O . THR A 1 94 ? 20.094 10.227 2.754 1 85.88 94 THR A O 1
ATOM 717 N N . VAL A 1 95 ? 21.719 9.672 4.102 1 84.31 95 VAL A N 1
ATOM 718 C CA . VAL A 1 95 ? 22.125 8.555 3.252 1 84.31 95 VAL A CA 1
ATOM 719 C C . VAL A 1 95 ? 21.047 7.48 3.264 1 84.31 95 VAL A C 1
ATOM 721 O O . VAL A 1 95 ? 20.562 7.059 2.207 1 84.31 95 VAL A O 1
ATOM 724 N N . LEU A 1 96 ? 20.578 7.125 4.422 1 85.12 96 LEU A N 1
ATOM 725 C CA . LEU A 1 96 ? 19.562 6.086 4.531 1 85.12 96 LEU A CA 1
ATOM 726 C C . LEU A 1 96 ? 18.234 6.562 3.943 1 85.12 96 LEU A C 1
ATOM 728 O O . LEU A 1 96 ? 17.547 5.809 3.24 1 85.12 96 LEU A O 1
ATOM 732 N N . SER A 1 97 ? 17.969 7.766 4.238 1 87.38 97 SER A N 1
ATOM 733 C CA . SER A 1 97 ? 16.734 8.32 3.707 1 87.38 97 SER A CA 1
ATOM 734 C C . SER A 1 97 ? 16.734 8.336 2.182 1 87.38 97 SER A C 1
ATOM 736 O O . SER A 1 97 ? 15.695 8.125 1.55 1 87.38 97 SER A O 1
ATOM 738 N N . SER A 1 98 ? 17.906 8.555 1.605 1 88.81 98 SER A N 1
ATOM 739 C CA . SER A 1 98 ? 18.016 8.555 0.15 1 88.81 98 SER A CA 1
ATOM 740 C C . SER A 1 98 ? 17.797 7.16 -0.424 1 88.81 98 SER A C 1
ATOM 742 O O . SER A 1 98 ? 17.141 7 -1.457 1 88.81 98 SER A O 1
ATOM 744 N N . TYR A 1 99 ? 18.266 6.172 0.259 1 87.88 99 TYR A N 1
ATOM 745 C CA . TYR A 1 99 ? 18.062 4.797 -0.179 1 87.88 99 TYR A CA 1
ATOM 746 C C . TYR A 1 99 ? 16.594 4.395 -0.037 1 87.88 99 TYR A C 1
ATOM 748 O O . TYR A 1 99 ? 16.047 3.729 -0.915 1 87.88 99 TYR A O 1
ATOM 756 N N . CYS A 1 100 ? 16 4.812 1.04 1 91.69 100 CYS A N 1
ATOM 757 C CA . CYS A 1 100 ? 14.578 4.527 1.237 1 91.69 100 CYS A CA 1
ATOM 758 C C . CYS A 1 100 ? 13.734 5.191 0.155 1 91.69 100 CYS A C 1
ATOM 760 O O . CYS A 1 100 ? 12.789 4.59 -0.353 1 91.69 100 CYS A O 1
ATOM 762 N N . ASN A 1 101 ? 14.172 6.387 -0.214 1 92.81 101 ASN A N 1
ATOM 763 C CA . ASN A 1 101 ? 13.438 7.094 -1.256 1 92.81 101 ASN A CA 1
ATOM 764 C C . ASN A 1 101 ? 13.531 6.375 -2.6 1 92.81 101 ASN A C 1
ATOM 766 O O . ASN A 1 101 ? 12.531 6.227 -3.305 1 92.81 101 ASN A O 1
ATOM 770 N N . LEU A 1 102 ? 14.688 5.93 -2.893 1 93.31 102 LEU A N 1
ATOM 771 C CA . LEU A 1 102 ? 14.883 5.18 -4.129 1 93.31 102 LEU A CA 1
ATOM 772 C C . LEU A 1 102 ? 14.07 3.885 -4.109 1 93.31 102 LEU A C 1
ATOM 774 O O . LEU A 1 102 ? 13.391 3.559 -5.082 1 93.31 102 LEU A O 1
ATOM 778 N N . CYS A 1 103 ? 14.133 3.254 -3.014 1 94 103 CYS A N 1
ATOM 779 C CA . CYS A 1 103 ? 13.43 1.986 -2.873 1 94 103 CYS A CA 1
ATOM 780 C C . CYS A 1 103 ? 11.922 2.197 -2.91 1 94 103 CYS A C 1
ATOM 782 O O . CYS A 1 103 ? 11.18 1.347 -3.414 1 94 103 CYS A O 1
ATOM 784 N N . PHE A 1 104 ? 11.5 3.25 -2.357 1 95.44 104 PHE A N 1
ATOM 785 C CA . PHE A 1 104 ? 10.078 3.561 -2.412 1 95.44 104 PHE A CA 1
ATOM 786 C C . PHE A 1 104 ? 9.594 3.646 -3.854 1 95.44 104 PHE A C 1
ATOM 788 O O . PHE A 1 104 ? 8.57 3.062 -4.207 1 95.44 104 PHE A O 1
ATOM 795 N N . GLY A 1 105 ? 10.375 4.359 -4.695 1 96.88 105 GLY A N 1
ATOM 796 C CA . GLY A 1 105 ? 10.039 4.445 -6.109 1 96.88 105 GLY A CA 1
ATOM 797 C C . GLY A 1 105 ? 10.031 3.098 -6.805 1 96.88 105 GLY A C 1
ATOM 798 O O . GLY A 1 105 ? 9.133 2.811 -7.598 1 96.88 105 GLY A O 1
ATOM 799 N N . ASP A 1 106 ? 10.953 2.318 -6.438 1 97.56 106 ASP A N 1
ATOM 800 C CA . ASP A 1 106 ? 11.055 0.985 -7.023 1 97.56 106 ASP A CA 1
ATOM 801 C C . ASP A 1 106 ? 9.844 0.129 -6.645 1 97.56 106 ASP A C 1
ATOM 803 O O . ASP A 1 106 ? 9.234 -0.499 -7.512 1 97.56 106 ASP A O 1
ATOM 807 N N . PHE A 1 107 ? 9.492 0.145 -5.406 1 97.38 107 PHE A N 1
ATOM 808 C CA . PHE A 1 107 ? 8.367 -0.665 -4.949 1 97.38 107 PHE A CA 1
ATOM 809 C C . PHE A 1 107 ? 7.055 -0.124 -5.5 1 97.38 107 PHE A C 1
ATOM 811 O O . PHE A 1 107 ? 6.145 -0.893 -5.824 1 97.38 107 PHE A O 1
ATOM 818 N N . GLU A 1 108 ? 6.965 1.154 -5.562 1 97.81 108 GLU A N 1
ATOM 819 C CA . GLU A 1 108 ? 5.773 1.719 -6.191 1 97.81 108 GLU A CA 1
ATOM 820 C C . GLU A 1 108 ? 5.625 1.229 -7.629 1 97.81 108 GLU A C 1
ATOM 822 O O . GLU A 1 108 ? 4.535 0.84 -8.047 1 97.81 108 GLU A O 1
ATOM 827 N N . SER A 1 109 ? 6.711 1.276 -8.344 1 98.31 109 SER A N 1
ATOM 828 C CA . SER A 1 109 ? 6.699 0.788 -9.719 1 98.31 109 SER A CA 1
ATOM 829 C C . SER A 1 109 ? 6.332 -0.691 -9.773 1 98.31 109 SER A C 1
ATOM 831 O O . SER A 1 109 ? 5.5 -1.098 -10.586 1 98.31 109 SER A O 1
ATOM 833 N N . ALA A 1 110 ? 6.949 -1.459 -8.93 1 98.81 110 ALA A N 1
ATOM 834 C CA . ALA A 1 110 ? 6.684 -2.895 -8.891 1 98.81 110 ALA A CA 1
ATOM 835 C C . ALA A 1 110 ? 5.199 -3.17 -8.664 1 98.81 110 ALA A C 1
ATOM 837 O O . ALA A 1 110 ? 4.605 -4 -9.359 1 98.81 110 ALA A O 1
ATOM 838 N N . LEU A 1 111 ? 4.609 -2.473 -7.773 1 98.69 111 LEU A N 1
ATOM 839 C CA . LEU A 1 111 ? 3.242 -2.756 -7.352 1 98.69 111 LEU A CA 1
ATOM 840 C C . LEU A 1 111 ? 2.238 -2.215 -8.367 1 98.69 111 LEU A C 1
ATOM 842 O O . LEU A 1 111 ? 1.316 -2.926 -8.773 1 98.69 111 LEU A O 1
ATOM 846 N N . PHE A 1 112 ? 2.49 -1.033 -8.891 1 97.56 112 PHE A N 1
ATOM 847 C CA . PHE A 1 112 ? 1.386 -0.365 -9.562 1 97.56 112 PHE A CA 1
ATOM 848 C C . PHE A 1 112 ? 1.639 -0.285 -11.062 1 97.56 112 PHE A C 1
ATOM 850 O O . PHE A 1 112 ? 0.722 -0.008 -11.844 1 97.56 112 PHE A O 1
ATOM 857 N N . ARG A 1 113 ? 2.807 -0.53 -11.469 1 97.81 113 ARG A N 1
ATOM 858 C CA . ARG A 1 113 ? 3.072 -0.662 -12.898 1 97.81 113 ARG A CA 1
ATOM 859 C C . ARG A 1 113 ? 3.268 -2.123 -13.289 1 97.81 113 ARG A C 1
ATOM 861 O O . ARG A 1 113 ? 3.201 -2.471 -14.469 1 97.81 113 ARG A O 1
ATOM 868 N N . GLY A 1 114 ? 3.533 -2.943 -12.281 1 98.62 114 GLY A N 1
ATOM 869 C CA . GLY A 1 114 ? 3.766 -4.355 -12.531 1 98.62 114 GLY A CA 1
ATOM 870 C C . GLY A 1 114 ? 2.633 -5.242 -12.047 1 98.62 114 GLY A C 1
ATOM 871 O O . GLY A 1 114 ? 1.735 -5.586 -12.82 1 98.62 114 GLY A O 1
ATOM 872 N N . LEU A 1 115 ? 2.498 -5.387 -10.766 1 98.81 115 LEU A N 1
ATOM 873 C CA . LEU A 1 115 ? 1.685 -6.445 -10.18 1 98.81 115 LEU A CA 1
ATOM 874 C C . LEU A 1 115 ? 0.202 -6.098 -10.258 1 98.81 115 LEU A C 1
ATOM 876 O O . LEU A 1 115 ? -0.633 -6.973 -10.5 1 98.81 115 LEU A O 1
ATOM 880 N N . ARG A 1 116 ? -0.157 -4.855 -10.016 1 97.94 116 ARG A N 1
ATOM 881 C CA . ARG A 1 116 ? -1.568 -4.48 -10.039 1 97.94 116 ARG A CA 1
ATOM 882 C C . ARG A 1 116 ? -2.172 -4.691 -11.422 1 97.94 116 ARG A C 1
ATOM 884 O O . ARG A 1 116 ? -3.193 -5.367 -11.562 1 97.94 116 ARG A O 1
ATOM 891 N N . PRO A 1 117 ? -1.521 -4.191 -12.5 1 97.62 117 PRO A N 1
ATOM 892 C CA . PRO A 1 117 ? -2.064 -4.5 -13.828 1 97.62 117 PRO A CA 1
ATOM 893 C C . PRO A 1 117 ? -2.029 -5.992 -14.148 1 97.62 117 PRO A C 1
ATOM 895 O O . PRO A 1 117 ? -2.93 -6.504 -14.82 1 97.62 117 PRO A O 1
ATOM 898 N N . ALA A 1 118 ? -1.003 -6.715 -13.719 1 98.19 118 ALA A N 1
ATOM 899 C CA . ALA A 1 118 ? -0.935 -8.156 -13.938 1 98.19 118 ALA A CA 1
ATOM 900 C C . ALA A 1 118 ? -2.127 -8.867 -13.305 1 98.19 118 ALA A C 1
ATOM 902 O O . ALA A 1 118 ? -2.727 -9.758 -13.914 1 98.19 118 ALA A O 1
ATOM 903 N N . THR A 1 119 ? -2.455 -8.461 -12.086 1 96.31 119 THR A N 1
ATOM 904 C CA . THR A 1 119 ? -3.586 -9.039 -11.367 1 96.31 119 THR A CA 1
ATOM 905 C C . THR A 1 119 ? -4.891 -8.781 -12.117 1 96.31 119 THR A C 1
ATOM 907 O O . THR A 1 119 ? -5.762 -9.648 -12.18 1 96.31 119 THR A O 1
ATOM 910 N N . ALA A 1 120 ? -4.98 -7.637 -12.648 1 93.88 120 ALA A N 1
ATOM 911 C CA . ALA A 1 120 ? -6.188 -7.277 -13.391 1 93.88 120 ALA A CA 1
ATOM 912 C C . ALA A 1 120 ? -6.301 -8.086 -14.68 1 93.88 120 ALA A C 1
ATOM 914 O O . ALA A 1 120 ? -7.387 -8.539 -15.039 1 93.88 120 ALA A O 1
ATOM 915 N N . GLN A 1 121 ? -5.234 -8.312 -15.289 1 96 121 GLN A N 1
ATOM 916 C CA . GLN A 1 121 ? -5.238 -8.938 -16.609 1 96 121 GLN A CA 1
ATOM 917 C C . GLN A 1 121 ? -5.406 -10.453 -16.5 1 96 121 GLN A C 1
ATOM 919 O O . GLN A 1 121 ? -6.066 -11.07 -17.328 1 96 121 GLN A O 1
ATOM 924 N N . ILE A 1 122 ? -4.875 -11.062 -15.484 1 95.88 122 ILE A N 1
ATOM 925 C CA . ILE A 1 122 ? -4.84 -12.516 -15.406 1 95.88 122 ILE A CA 1
ATOM 926 C C . ILE A 1 122 ? -6.246 -13.055 -15.148 1 95.88 122 ILE A C 1
ATOM 928 O O . ILE A 1 122 ? -6.531 -14.227 -15.406 1 95.88 122 ILE A O 1
ATOM 932 N N . LYS A 1 123 ? -7.066 -12.227 -14.633 1 89.88 123 LYS A N 1
ATOM 933 C CA . LYS A 1 123 ? -8.445 -12.625 -14.359 1 89.88 123 LYS A CA 1
ATOM 934 C C . LYS A 1 123 ? -9.18 -12.984 -15.648 1 89.88 123 LYS A C 1
ATOM 936 O O . LYS A 1 123 ? -10.156 -13.734 -15.617 1 89.88 123 LYS A O 1
ATOM 941 N N . PHE A 1 124 ? -8.641 -12.492 -16.734 1 90.06 124 PHE A N 1
ATOM 942 C CA . PHE A 1 124 ? -9.281 -12.766 -18 1 90.06 124 PHE A CA 1
ATOM 943 C C . PHE A 1 124 ? -8.75 -14.062 -18.609 1 90.06 124 PHE A C 1
ATOM 945 O O . PHE A 1 124 ? -9.25 -14.531 -19.641 1 90.06 124 PHE A O 1
ATOM 952 N N . ARG A 1 125 ? -7.859 -14.656 -18.047 1 84.69 125 ARG A N 1
ATOM 953 C CA . ARG A 1 125 ? -7.309 -15.969 -18.375 1 84.69 125 ARG A CA 1
ATOM 954 C C . ARG A 1 125 ? -6.926 -16.031 -19.859 1 84.69 125 ARG A C 1
ATOM 956 O O . ARG A 1 125 ? -7.219 -17.031 -20.531 1 84.69 125 ARG A O 1
ATOM 963 N N . ARG A 1 126 ? -6.52 -14.953 -20.281 1 80 126 ARG A N 1
ATOM 964 C CA . ARG A 1 126 ? -6.051 -14.898 -21.672 1 80 126 ARG A CA 1
ATOM 965 C C . ARG A 1 126 ? -4.762 -14.094 -21.781 1 80 126 ARG A C 1
ATOM 967 O O . ARG A 1 126 ? -4.449 -13.289 -20.891 1 80 126 ARG A O 1
ATOM 974 N N . ASN A 1 127 ? -3.969 -14.438 -22.734 1 84.69 127 ASN A N 1
ATOM 975 C CA . ASN A 1 127 ? -2.791 -13.68 -23.141 1 84.69 127 ASN A CA 1
ATOM 976 C C . ASN A 1 127 ? -1.758 -13.594 -22.016 1 84.69 127 ASN A C 1
ATOM 978 O O . ASN A 1 127 ? -1.32 -12.5 -21.656 1 84.69 127 ASN A O 1
ATOM 982 N N . PHE A 1 128 ? -1.374 -14.742 -21.578 1 90.81 128 PHE A N 1
ATOM 983 C CA . PHE A 1 128 ? -0.396 -14.82 -20.5 1 90.81 128 PHE A CA 1
ATOM 984 C C . PHE A 1 128 ? 0.938 -14.219 -20.938 1 90.81 128 PHE A C 1
ATOM 986 O O . PHE A 1 128 ? 1.73 -13.789 -20.094 1 90.81 128 PHE A O 1
ATOM 993 N N . TYR A 1 129 ? 1.09 -14.102 -22.203 1 92 129 TYR A N 1
ATOM 994 C CA . TYR A 1 129 ? 2.314 -13.531 -22.75 1 92 129 TYR A CA 1
ATOM 995 C C . TYR A 1 129 ? 2.441 -12.055 -22.391 1 92 129 TYR A C 1
ATOM 997 O O . TYR A 1 129 ? 3.549 -11.562 -22.172 1 92 129 TYR A O 1
ATOM 1005 N N . SER A 1 130 ? 1.293 -11.438 -22.328 1 94.44 130 SER A N 1
ATOM 1006 C CA . SER A 1 130 ? 1.304 -10 -22.031 1 94.44 130 SER A CA 1
ATOM 1007 C C . SER A 1 130 ? 1.427 -9.742 -20.547 1 94.44 130 SER A C 1
ATOM 1009 O O . SER A 1 130 ? 1.719 -8.617 -20.125 1 94.44 130 SER A O 1
ATOM 1011 N N . ILE A 1 131 ? 1.28 -10.75 -19.75 1 97.62 131 ILE A N 1
ATOM 1012 C CA . ILE A 1 131 ? 1.295 -10.602 -18.297 1 97.62 131 ILE A CA 1
ATOM 1013 C C . ILE A 1 131 ? 2.719 -10.781 -17.781 1 97.62 131 ILE A C 1
ATOM 1015 O O . ILE A 1 131 ? 3.127 -10.102 -16.828 1 97.62 131 ILE A O 1
ATOM 1019 N N . LYS A 1 132 ? 3.457 -11.625 -18.406 1 96.88 132 LYS A N 1
ATOM 1020 C CA . LYS A 1 132 ? 4.797 -11.969 -17.938 1 96.88 132 LYS A CA 1
ATOM 1021 C C . LYS A 1 132 ? 5.691 -10.734 -17.875 1 96.88 132 LYS A C 1
ATOM 1023 O O . LYS A 1 132 ? 6.398 -10.516 -16.891 1 96.88 132 LYS A O 1
ATOM 1028 N N . PRO A 1 133 ? 5.672 -9.836 -18.875 1 97.88 133 PRO A N 1
ATOM 1029 C CA . PRO A 1 133 ? 6.492 -8.633 -18.781 1 97.88 133 PRO A CA 1
ATOM 1030 C C . PRO A 1 133 ? 6.098 -7.738 -17.609 1 97.88 133 PRO A C 1
ATOM 1032 O O . PRO A 1 133 ? 6.949 -7.066 -17.031 1 97.88 133 PRO A O 1
ATOM 1035 N N . LEU A 1 134 ? 4.832 -7.715 -17.234 1 98.56 134 LEU A N 1
ATOM 1036 C CA . LEU A 1 134 ? 4.379 -6.934 -16.094 1 98.56 134 LEU A CA 1
ATOM 1037 C C . LEU A 1 134 ? 4.969 -7.48 -14.789 1 98.56 134 LEU A C 1
ATOM 1039 O O . LEU A 1 134 ? 5.453 -6.715 -13.953 1 98.56 134 LEU A O 1
ATOM 1043 N N . VAL A 1 135 ? 4.977 -8.781 -14.688 1 98.75 135 VAL A N 1
ATOM 1044 C CA . VAL A 1 135 ? 5.551 -9.43 -13.516 1 98.75 135 VAL A CA 1
ATOM 1045 C C . VAL A 1 135 ? 7.062 -9.203 -13.484 1 98.75 135 VAL A C 1
ATOM 1047 O O . VAL A 1 135 ? 7.648 -9 -12.422 1 98.75 135 VAL A O 1
ATOM 1050 N N . LYS A 1 136 ? 7.668 -9.195 -14.648 1 98.69 136 LYS A N 1
ATOM 1051 C CA . LYS A 1 136 ? 9.102 -8.945 -14.742 1 98.69 136 LYS A CA 1
ATOM 1052 C C . LYS A 1 136 ? 9.438 -7.523 -14.305 1 98.69 136 LYS A C 1
ATOM 1054 O O . LYS A 1 136 ? 10.469 -7.293 -13.672 1 98.69 136 LYS A O 1
ATOM 1059 N N . ILE A 1 137 ? 8.586 -6.566 -14.648 1 98.81 137 ILE A N 1
ATOM 1060 C CA . ILE A 1 137 ? 8.773 -5.199 -14.172 1 98.81 137 ILE A CA 1
ATOM 1061 C C . ILE A 1 137 ? 8.852 -5.188 -12.648 1 98.81 137 ILE A C 1
ATOM 1063 O O . ILE A 1 137 ? 9.719 -4.535 -12.07 1 98.81 137 ILE A O 1
ATOM 1067 N N . ALA A 1 138 ? 7.945 -5.922 -12.047 1 98.88 138 ALA A N 1
ATOM 1068 C CA . ALA A 1 138 ? 7.918 -5.984 -10.586 1 98.88 138 ALA A CA 1
ATOM 1069 C C . ALA A 1 138 ? 9.195 -6.621 -10.039 1 98.88 138 ALA A C 1
ATOM 1071 O O . ALA A 1 138 ? 9.836 -6.066 -9.148 1 98.88 138 ALA A O 1
ATOM 1072 N N . THR A 1 139 ? 9.602 -7.688 -10.633 1 98.75 139 THR A N 1
ATOM 1073 C CA . THR A 1 139 ? 10.797 -8.398 -10.195 1 98.75 139 THR A CA 1
ATOM 1074 C C . THR A 1 139 ? 12.031 -7.504 -10.32 1 98.75 139 THR A C 1
ATOM 1076 O O . THR A 1 139 ? 12.82 -7.391 -9.383 1 98.75 139 THR A O 1
ATOM 1079 N N . ASP A 1 140 ? 12.141 -6.887 -11.422 1 98.69 140 ASP A N 1
ATOM 1080 C CA . ASP A 1 140 ? 13.305 -6.051 -11.703 1 98.69 140 ASP A CA 1
ATOM 1081 C C . ASP A 1 140 ? 13.352 -4.844 -10.766 1 98.69 140 ASP A C 1
ATOM 1083 O O . ASP A 1 140 ? 14.414 -4.48 -10.258 1 98.69 140 ASP A O 1
ATOM 1087 N N . SER A 1 141 ? 12.234 -4.258 -10.555 1 98.56 141 SER A N 1
ATOM 1088 C CA . SER A 1 141 ? 12.156 -3.078 -9.695 1 98.56 141 SER A CA 1
ATOM 1089 C C . SER A 1 141 ? 12.523 -3.42 -8.258 1 98.56 141 SER A C 1
ATOM 1091 O O . SER A 1 141 ? 13.281 -2.691 -7.613 1 98.56 141 SER A O 1
ATOM 1093 N N . ILE A 1 142 ? 12.047 -4.523 -7.738 1 97.56 142 ILE A N 1
ATOM 1094 C CA . ILE A 1 142 ? 12.336 -4.926 -6.363 1 97.56 142 ILE A CA 1
ATOM 1095 C C . ILE A 1 142 ? 13.812 -5.312 -6.242 1 97.56 142 ILE A C 1
ATOM 1097 O O . ILE A 1 142 ? 14.461 -5.004 -5.242 1 97.56 142 ILE A O 1
ATOM 1101 N N . THR A 1 143 ? 14.273 -5.938 -7.258 1 96.12 143 THR A N 1
ATOM 1102 C CA . THR A 1 143 ? 15.688 -6.305 -7.266 1 96.12 143 THR A CA 1
ATOM 1103 C C . THR A 1 143 ? 16.562 -5.059 -7.207 1 96.12 143 THR A C 1
ATOM 1105 O O . THR A 1 143 ? 17.562 -5.031 -6.492 1 96.12 143 THR A O 1
ATOM 1108 N N . HIS A 1 144 ? 16.172 -4.086 -7.988 1 95.75 144 HIS A N 1
ATOM 1109 C CA . HIS A 1 144 ? 16.922 -2.83 -7.957 1 95.75 144 HIS A CA 1
ATOM 1110 C C . HIS A 1 144 ? 16.891 -2.205 -6.566 1 95.75 144 HIS A C 1
ATOM 1112 O O . HIS A 1 144 ? 17.906 -1.726 -6.078 1 95.75 144 HIS A O 1
ATOM 1118 N N . CYS A 1 145 ? 15.789 -2.264 -5.898 1 93.81 145 CYS A N 1
ATOM 1119 C CA . CYS A 1 145 ? 15.664 -1.786 -4.523 1 93.81 145 CYS A CA 1
ATOM 1120 C C . CYS A 1 145 ? 16.609 -2.541 -3.6 1 93.81 145 CYS A C 1
ATOM 1122 O O . CYS A 1 145 ? 17.375 -1.928 -2.846 1 93.81 145 CYS A O 1
ATOM 1124 N N . LEU A 1 146 ? 16.594 -3.807 -3.709 1 90.62 146 LEU A N 1
ATOM 1125 C CA . LEU A 1 146 ? 17.391 -4.656 -2.82 1 90.62 146 LEU A CA 1
ATOM 1126 C C . LEU A 1 146 ? 18.875 -4.445 -3.045 1 90.62 146 LEU A C 1
ATOM 1128 O O . LEU A 1 146 ? 19.656 -4.445 -2.092 1 90.62 146 LEU A O 1
ATOM 1132 N N . ARG A 1 147 ? 19.219 -4.172 -4.238 1 87.31 147 ARG A N 1
ATOM 1133 C CA . ARG A 1 147 ? 20.625 -3.914 -4.555 1 87.31 147 ARG A CA 1
ATOM 1134 C C . ARG A 1 147 ? 21.078 -2.584 -3.969 1 87.31 147 ARG A C 1
ATOM 1136 O O . ARG A 1 147 ? 22.219 -2.453 -3.537 1 87.31 147 ARG A O 1
ATOM 1143 N N . SER A 1 148 ? 20.203 -1.611 -3.99 1 79.31 148 SER A N 1
ATOM 1144 C CA . SER A 1 148 ? 20.547 -0.295 -3.465 1 79.31 148 SER A CA 1
ATOM 1145 C C . SER A 1 148 ? 20.859 -0.358 -1.971 1 79.31 148 SER A C 1
ATOM 1147 O O . SER A 1 148 ? 21.688 0.404 -1.466 1 79.31 148 SER A O 1
ATOM 1149 N N . PHE A 1 149 ? 20.234 -1.218 -1.234 1 75.94 149 PHE A N 1
ATOM 1150 C CA . PHE A 1 149 ? 20.469 -1.353 0.199 1 75.94 149 PHE A CA 1
ATOM 1151 C C . PHE A 1 149 ? 21.719 -2.182 0.469 1 75.94 149 PHE A C 1
ATOM 1153 O O . PHE A 1 149 ? 22.359 -2.025 1.511 1 75.94 149 PHE A O 1
ATOM 1160 N N . THR A 1 150 ? 22 -3.141 -0.338 1 69.56 150 THR A N 1
ATOM 1161 C CA . THR A 1 150 ? 23.141 -4.016 -0.114 1 69.56 150 THR A CA 1
ATOM 1162 C C . THR A 1 150 ? 24.438 -3.338 -0.554 1 69.56 150 THR A C 1
ATOM 1164 O O . THR A 1 150 ? 25.484 -3.512 0.077 1 69.56 150 THR A O 1
ATOM 1167 N N . GLU A 1 151 ? 24.391 -2.787 -1.652 1 61.97 151 GLU A N 1
ATOM 1168 C CA . GLU A 1 151 ? 25.609 -2.186 -2.189 1 61.97 151 GLU A CA 1
ATOM 1169 C C . GLU A 1 151 ? 25.984 -0.923 -1.42 1 61.97 151 GLU A C 1
ATOM 1171 O O . GLU A 1 151 ? 27.156 -0.529 -1.397 1 61.97 151 GLU A O 1
ATOM 1176 N N . GLY A 1 152 ? 25 -0.347 -0.942 1 53.59 152 GLY A N 1
ATOM 1177 C CA . GLY A 1 152 ? 25.406 0.803 -0.148 1 53.59 152 GLY A CA 1
ATOM 1178 C C . GLY A 1 152 ? 26.094 0.421 1.147 1 53.59 152 GLY A C 1
ATOM 11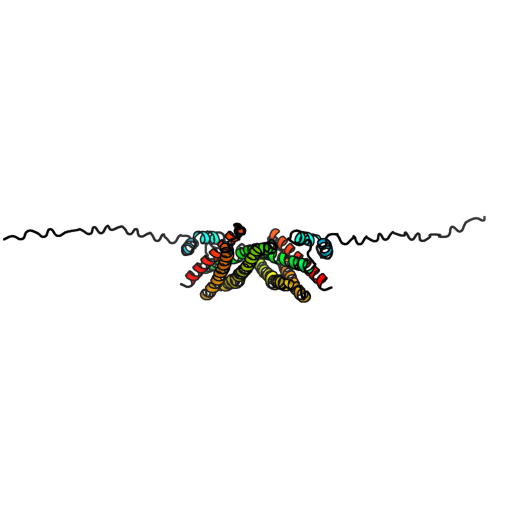79 O O . GLY A 1 152 ? 25.578 -0.391 1.917 1 53.59 152 GLY A O 1
ATOM 1180 N N . THR A 1 153 ? 27.391 0.329 1.109 1 51.66 153 THR A N 1
ATOM 1181 C CA . THR A 1 153 ? 28.406 -0.113 2.051 1 51.66 153 THR A CA 1
ATOM 1182 C C . THR A 1 153 ? 27.953 0.109 3.49 1 51.66 153 THR A C 1
ATOM 1184 O O . THR A 1 153 ? 28.219 -0.719 4.363 1 51.66 153 THR A O 1
ATOM 1187 N N . ASN A 1 154 ? 27.641 1.284 3.83 1 48.22 154 ASN A N 1
ATOM 1188 C CA . ASN A 1 154 ? 27.453 1.627 5.238 1 48.22 154 ASN A CA 1
ATOM 1189 C C . ASN A 1 154 ? 26.031 1.376 5.695 1 48.22 154 ASN A C 1
ATOM 1191 O O . ASN A 1 154 ? 25.656 1.731 6.816 1 48.22 154 ASN A O 1
ATOM 1195 N N . VAL A 1 155 ? 25.281 0.982 4.781 1 52.03 155 VAL A N 1
ATOM 1196 C CA . VAL A 1 155 ? 23.891 0.89 5.199 1 52.03 155 VAL A CA 1
ATOM 1197 C C . VAL A 1 155 ? 23.641 -0.439 5.914 1 52.03 155 VAL A C 1
ATOM 1199 O O . VAL A 1 155 ? 22.891 -1.287 5.422 1 52.03 155 VAL A O 1
ATOM 1202 N N . SER A 1 156 ? 24.656 -0.973 6.363 1 48.69 156 SER A N 1
ATOM 1203 C CA . SER A 1 156 ? 24.547 -2.197 7.148 1 48.69 156 SER A CA 1
ATOM 1204 C C . SER A 1 156 ? 23.266 -2.209 7.977 1 48.69 156 SER A C 1
ATOM 1206 O O . SER A 1 156 ? 22.656 -3.26 8.156 1 48.69 156 SER A O 1
ATOM 1208 N N . ASP A 1 157 ? 23.047 -1.075 8.594 1 48.94 157 ASP A N 1
ATOM 1209 C CA . ASP A 1 157 ? 22.062 -1.003 9.672 1 48.94 157 ASP A CA 1
ATOM 1210 C C . ASP A 1 157 ? 20.641 -1.173 9.125 1 48.94 157 ASP A C 1
ATOM 1212 O O . ASP A 1 157 ? 19.734 -1.53 9.867 1 48.94 157 ASP A O 1
ATOM 1216 N N . TYR A 1 158 ? 20.438 -0.597 7.988 1 48.19 158 TYR A N 1
ATOM 1217 C CA . TYR A 1 158 ? 19.031 -0.674 7.598 1 48.19 158 TYR A CA 1
ATOM 1218 C C . TYR A 1 158 ? 18.688 -2.068 7.09 1 48.19 158 TYR A C 1
ATOM 1220 O O . TYR A 1 158 ? 17.562 -2.303 6.617 1 48.19 158 TYR A O 1
ATOM 1228 N N . ARG A 1 159 ? 19.812 -2.857 7.094 1 47.97 159 ARG A N 1
ATOM 1229 C CA . ARG A 1 159 ? 19.406 -4.258 7.02 1 47.97 159 ARG A CA 1
ATOM 1230 C C . ARG A 1 159 ? 18.375 -4.582 8.102 1 47.97 159 ARG A C 1
ATOM 1232 O O . ARG A 1 159 ? 18.703 -5.246 9.086 1 47.97 159 ARG A O 1
ATOM 1239 N N . ASN A 1 160 ? 17.703 -3.395 8.383 1 51.75 160 ASN A N 1
ATOM 1240 C CA . ASN A 1 160 ? 16.641 -3.951 9.227 1 51.75 160 ASN A CA 1
ATOM 1241 C C . ASN A 1 160 ? 16.156 -5.305 8.703 1 51.75 160 ASN A C 1
ATOM 1243 O O . ASN A 1 160 ? 15.562 -5.383 7.633 1 51.75 160 ASN A O 1
ATOM 1247 N N . PRO A 1 161 ? 16.75 -6.211 9.195 1 54.06 161 PRO A N 1
ATOM 1248 C CA . PRO A 1 161 ? 16.5 -7.594 8.789 1 54.06 161 PRO A CA 1
ATOM 1249 C C . PRO A 1 161 ? 15.039 -7.84 8.422 1 54.06 161 PRO A C 1
ATOM 1251 O O . PRO A 1 161 ? 14.75 -8.609 7.508 1 54.06 161 PRO A O 1
ATOM 1254 N N . THR A 1 162 ? 14.227 -6.934 9.062 1 65.94 162 THR A N 1
ATOM 1255 C CA . THR A 1 162 ? 12.828 -7.289 8.836 1 65.94 162 THR A CA 1
ATOM 1256 C C . THR A 1 162 ? 12.344 -6.773 7.484 1 65.94 162 THR A C 1
ATOM 1258 O O . THR A 1 162 ? 11.68 -7.496 6.742 1 65.94 162 THR A O 1
ATOM 1261 N N . PHE A 1 163 ? 12.898 -5.527 7.012 1 76.38 163 PHE A N 1
ATOM 1262 C CA . PHE A 1 163 ? 12.5 -4.984 5.719 1 76.38 163 PHE A CA 1
ATOM 1263 C C . PHE A 1 163 ? 13.117 -5.785 4.582 1 76.38 163 PHE A C 1
ATOM 1265 O O . PHE A 1 163 ? 12.422 -6.191 3.652 1 76.38 163 PHE A O 1
ATOM 1272 N N . GLY A 1 164 ? 14.375 -5.969 4.789 1 78.94 164 GLY A N 1
ATOM 1273 C CA . GLY A 1 164 ? 15.086 -6.715 3.766 1 78.94 164 GLY A CA 1
ATOM 1274 C C . GLY A 1 164 ? 14.516 -8.102 3.533 1 78.94 164 GLY A C 1
ATOM 1275 O O . GLY A 1 164 ? 14.289 -8.5 2.389 1 78.94 164 GLY A O 1
ATOM 1276 N N . GLU A 1 165 ? 14.172 -8.734 4.625 1 86.44 165 GLU A N 1
ATOM 1277 C CA . GLU A 1 165 ? 13.633 -10.086 4.52 1 86.44 165 GLU A CA 1
ATOM 1278 C C . GLU A 1 165 ? 12.273 -10.078 3.832 1 86.44 165 GLU A C 1
ATOM 1280 O O . GLU A 1 165 ? 12.008 -10.906 2.955 1 86.44 165 GLU A O 1
ATOM 1285 N N . ARG A 1 166 ? 11.484 -9.172 4.219 1 92.31 166 ARG A N 1
ATOM 1286 C CA . ARG A 1 166 ? 10.156 -9.102 3.625 1 92.31 166 ARG A CA 1
ATOM 1287 C C . ARG A 1 166 ? 10.234 -8.727 2.148 1 92.31 166 ARG A C 1
ATOM 1289 O O . ARG A 1 166 ? 9.5 -9.273 1.325 1 92.31 166 ARG A O 1
ATOM 1296 N N . ALA A 1 167 ? 11.141 -7.82 1.854 1 93.56 167 ALA A N 1
ATOM 1297 C CA . ALA A 1 167 ? 11.312 -7.41 0.461 1 93.56 167 ALA A CA 1
ATOM 1298 C C . ALA A 1 167 ? 11.82 -8.57 -0.393 1 93.56 167 ALA A C 1
ATOM 1300 O O . ALA A 1 167 ? 11.383 -8.742 -1.534 1 93.56 167 ALA A O 1
ATOM 1301 N N . TYR A 1 168 ? 12.664 -9.391 0.197 1 93.56 168 TYR A N 1
ATOM 1302 C CA . TYR A 1 168 ? 13.188 -10.555 -0.504 1 93.56 168 TYR A CA 1
ATOM 1303 C C . TYR A 1 168 ? 12.078 -11.562 -0.777 1 93.56 168 TYR A C 1
ATOM 1305 O O . TYR A 1 168 ? 12 -12.141 -1.867 1 93.56 168 TYR A O 1
ATOM 1313 N N . ILE A 1 169 ? 11.297 -11.742 0.19 1 96.06 169 ILE A N 1
ATOM 1314 C CA . ILE A 1 169 ? 10.195 -12.688 0.035 1 96.06 169 ILE A CA 1
ATOM 1315 C C . ILE A 1 169 ? 9.266 -12.211 -1.072 1 96.06 169 ILE A C 1
ATOM 1317 O O . ILE A 1 169 ? 8.828 -13.008 -1.91 1 96.06 169 ILE A O 1
ATOM 1321 N N . VAL A 1 170 ? 8.992 -10.938 -1.091 1 98.06 170 VAL A N 1
ATOM 1322 C CA . VAL A 1 170 ? 8.133 -10.375 -2.125 1 98.06 170 VAL A CA 1
ATOM 1323 C C . VAL A 1 170 ? 8.766 -10.578 -3.496 1 98.06 170 VAL A C 1
ATOM 1325 O O . VAL A 1 170 ? 8.109 -11.016 -4.438 1 98.06 170 VAL A O 1
ATOM 1328 N N . ARG A 1 171 ? 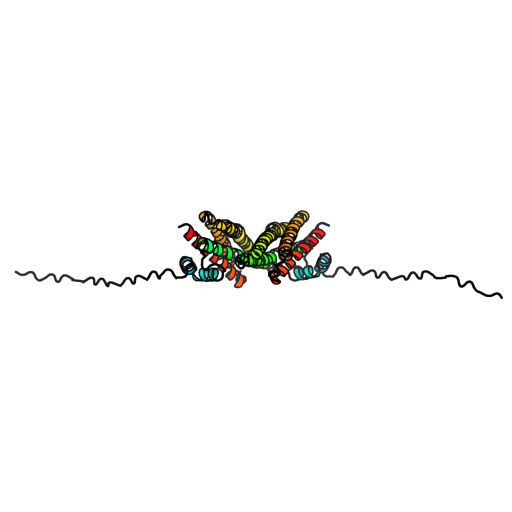10.008 -10.297 -3.6 1 97.88 171 ARG A N 1
ATOM 1329 C CA . ARG A 1 171 ? 10.719 -10.508 -4.859 1 97.88 171 ARG A CA 1
ATOM 1330 C C . ARG A 1 171 ? 10.633 -11.961 -5.305 1 97.88 171 ARG A C 1
ATOM 1332 O O . ARG A 1 171 ? 10.312 -12.242 -6.465 1 97.88 171 ARG A O 1
ATOM 1339 N N . ASP A 1 172 ? 10.898 -12.836 -4.406 1 98.31 172 ASP A N 1
ATOM 1340 C CA . ASP A 1 172 ? 10.93 -14.258 -4.75 1 98.31 172 ASP A CA 1
ATOM 1341 C C . ASP A 1 172 ? 9.555 -14.75 -5.188 1 98.31 172 ASP A C 1
ATOM 1343 O O . ASP A 1 172 ? 9.445 -15.578 -6.094 1 98.31 172 ASP A O 1
ATOM 1347 N N . MET A 1 173 ? 8.586 -14.25 -4.637 1 98.81 173 MET A N 1
ATOM 1348 C CA . MET A 1 173 ? 7.234 -14.594 -5.059 1 98.81 173 MET A CA 1
ATOM 1349 C C . MET A 1 173 ? 6.977 -14.133 -6.488 1 98.81 173 MET A C 1
ATOM 1351 O O . MET A 1 173 ? 6.289 -14.82 -7.25 1 98.81 173 MET A O 1
ATOM 1355 N N . THR A 1 174 ? 7.504 -12.961 -6.852 1 98.88 174 THR A N 1
ATOM 1356 C CA . THR A 1 174 ? 7.324 -12.508 -8.227 1 98.88 174 THR A CA 1
ATOM 1357 C C . THR A 1 174 ? 8.055 -13.43 -9.203 1 98.88 174 THR A C 1
ATOM 1359 O O . THR A 1 174 ? 7.562 -13.688 -10.305 1 98.88 174 THR A O 1
ATOM 1362 N N . LEU A 1 175 ? 9.188 -13.922 -8.789 1 98.81 175 LEU A N 1
ATOM 1363 C CA . LEU A 1 175 ? 9.922 -14.875 -9.617 1 98.81 175 LEU A CA 1
ATOM 1364 C C . LEU A 1 175 ? 9.125 -16.156 -9.797 1 98.81 175 LEU A C 1
ATOM 1366 O O . LEU A 1 175 ? 9.047 -16.688 -10.914 1 98.81 175 LEU A O 1
ATOM 1370 N N . ILE A 1 176 ? 8.578 -16.641 -8.75 1 98.81 176 ILE A N 1
ATOM 1371 C CA . ILE A 1 176 ? 7.75 -17.828 -8.805 1 98.81 176 ILE A CA 1
ATOM 1372 C C . ILE A 1 176 ? 6.566 -17.594 -9.742 1 98.81 176 ILE A C 1
ATOM 1374 O O . ILE A 1 176 ? 6.242 -18.453 -10.57 1 98.81 176 ILE A O 1
ATOM 1378 N N . ALA A 1 177 ? 5.922 -16.469 -9.625 1 98.75 177 ALA A N 1
ATOM 1379 C CA . ALA A 1 177 ? 4.832 -16.125 -10.531 1 98.75 177 ALA A CA 1
ATOM 1380 C C . ALA A 1 177 ? 5.293 -16.141 -11.984 1 98.75 177 ALA A C 1
ATOM 1382 O O . ALA A 1 177 ? 4.59 -16.641 -12.859 1 98.75 177 ALA A O 1
ATOM 1383 N N . GLY A 1 178 ? 6.48 -15.555 -12.188 1 98.31 178 GLY A N 1
ATOM 1384 C CA . GLY A 1 178 ? 7.055 -15.602 -13.523 1 98.31 178 GLY A CA 1
ATOM 1385 C C . GLY A 1 178 ? 7.234 -17.016 -14.047 1 98.31 178 GLY A C 1
ATOM 1386 O O . GLY A 1 178 ? 6.957 -17.281 -15.219 1 98.31 178 GLY A O 1
ATOM 1387 N N . ASN A 1 179 ? 7.664 -17.891 -13.234 1 98.31 179 ASN A N 1
ATOM 1388 C CA . ASN A 1 179 ? 7.805 -19.297 -13.625 1 98.31 179 ASN A CA 1
ATOM 1389 C C . ASN A 1 179 ? 6.457 -19.906 -14 1 98.31 179 ASN A C 1
ATOM 1391 O O . ASN A 1 179 ? 6.352 -20.609 -15 1 98.31 179 ASN A O 1
ATOM 1395 N N . MET A 1 180 ? 5.48 -19.656 -13.25 1 97.94 180 MET A N 1
ATOM 1396 C CA . MET A 1 180 ? 4.156 -20.203 -13.523 1 97.94 180 MET A CA 1
ATOM 1397 C C . MET A 1 180 ? 3.609 -19.688 -14.852 1 97.94 180 MET A C 1
ATOM 1399 O O . MET A 1 180 ? 3.006 -20.453 -15.609 1 97.94 180 MET A O 1
ATOM 1403 N N . LEU A 1 181 ? 3.869 -18.453 -15.094 1 97.88 181 LEU A N 1
ATOM 1404 C CA . LEU A 1 181 ? 3.42 -17.875 -16.359 1 97.88 181 LEU A CA 1
ATOM 1405 C C . LEU A 1 181 ? 4.148 -18.516 -17.531 1 97.88 181 LEU A C 1
ATOM 1407 O O . LEU A 1 181 ? 3.566 -18.688 -18.609 1 97.88 181 LEU A O 1
ATOM 1411 N N . SER A 1 182 ? 5.391 -18.828 -17.312 1 96.69 182 SER A N 1
ATOM 1412 C CA . SER A 1 182 ? 6.141 -19.516 -18.359 1 96.69 182 SER A CA 1
ATOM 1413 C C . SER A 1 182 ? 5.543 -20.891 -18.656 1 96.69 182 SER A C 1
ATOM 1415 O O . SER A 1 182 ? 5.492 -21.312 -19.812 1 96.69 182 SER A O 1
ATOM 1417 N N . LEU A 1 183 ? 5.051 -21.547 -17.594 1 95.62 183 LEU A N 1
ATOM 1418 C CA . LEU A 1 183 ? 4.41 -22.844 -17.766 1 95.62 183 LEU A CA 1
ATOM 1419 C C . LEU A 1 183 ? 3.115 -22.719 -18.562 1 95.62 183 LEU A C 1
ATOM 1421 O O . LEU A 1 183 ? 2.75 -23.609 -19.312 1 95.62 183 LEU A O 1
ATOM 1425 N N . LEU A 1 184 ? 2.447 -21.594 -18.406 1 95.62 184 LEU A N 1
ATOM 1426 C CA . LEU A 1 184 ? 1.184 -21.344 -19.094 1 95.62 184 LEU A CA 1
ATOM 1427 C C . LEU A 1 184 ? 1.415 -21.031 -20.562 1 95.62 184 LEU A C 1
ATOM 1429 O O . LEU A 1 184 ? 0.501 -21.156 -21.391 1 95.62 184 LEU A O 1
ATOM 1433 N N . GLN A 1 185 ? 2.551 -20.531 -20.922 1 90 185 GLN A N 1
ATOM 1434 C CA . GLN A 1 185 ? 2.869 -20.172 -22.297 1 90 185 GLN A CA 1
ATOM 1435 C C . GLN A 1 185 ? 3.354 -21.391 -23.094 1 90 185 GLN A C 1
ATOM 1437 O O . GLN A 1 185 ? 3.453 -21.344 -24.312 1 90 185 GLN A O 1
ATOM 1442 N N . GLY A 1 186 ? 3.652 -22.484 -22.453 1 77.38 186 GLY A N 1
ATOM 1443 C CA . GLY A 1 186 ? 4.125 -23.688 -23.141 1 77.38 186 GLY A CA 1
ATOM 1444 C C . GLY A 1 186 ? 3.057 -24.75 -23.281 1 77.38 186 GLY A C 1
ATOM 1445 O O . GLY A 1 186 ? 1.982 -24.641 -22.688 1 77.38 186 GLY A O 1
ATOM 1446 N N . MET B 1 1 ? -55.594 70.75 46.031 1 24.5 1 MET B N 1
ATOM 1447 C CA . MET B 1 1 ? -54.312 70.938 45.375 1 24.5 1 MET B CA 1
ATOM 1448 C C . MET B 1 1 ? -53.75 69.562 45 1 24.5 1 MET B C 1
ATOM 1450 O O . MET B 1 1 ? -53.344 69.312 43.875 1 24.5 1 MET B O 1
ATOM 1454 N N . ALA B 1 2 ? -52.875 68.938 45.844 1 28.67 2 ALA B N 1
ATOM 1455 C CA . ALA B 1 2 ? -51.656 68.312 45.438 1 28.67 2 ALA B CA 1
ATOM 1456 C C . ALA B 1 2 ? -51.938 66.938 44.844 1 28.67 2 ALA B C 1
ATOM 1458 O O . ALA B 1 2 ? -53 66.312 45.125 1 28.67 2 ALA B O 1
ATOM 1459 N N . CYS B 1 3 ? -50.875 66.5 43.906 1 30.62 3 CYS B N 1
ATOM 1460 C CA . CYS B 1 3 ? -50.062 65.812 42.938 1 30.62 3 CYS B CA 1
ATOM 1461 C C . CYS B 1 3 ? -49.562 64.438 43.5 1 30.62 3 CYS B C 1
ATOM 1463 O O . CYS B 1 3 ? -48.625 64.438 44.25 1 30.62 3 CYS B O 1
ATOM 1465 N N . SER B 1 4 ? -50.25 63.719 44.156 1 29.88 4 SER B N 1
ATOM 1466 C CA . SER B 1 4 ? -49.5 62.594 44.688 1 29.88 4 SER B CA 1
ATOM 1467 C C . SER B 1 4 ? -48.656 61.938 43.594 1 29.88 4 SER B C 1
ATOM 1469 O O . SER B 1 4 ? -49.094 61.844 42.438 1 29.88 4 SER B O 1
ATOM 1471 N N . LYS B 1 5 ? -47.312 61.781 43.938 1 32.66 5 LYS B N 1
ATOM 1472 C CA . LYS B 1 5 ? -45.969 61.281 43.531 1 32.66 5 LYS B CA 1
ATOM 1473 C C . LYS B 1 5 ? -46.062 59.938 42.844 1 32.66 5 LYS B C 1
ATOM 1475 O O . LYS B 1 5 ? -46.75 59.031 43.344 1 32.66 5 LYS B O 1
ATOM 1480 N N . ILE B 1 6 ? -45.688 59.844 41.531 1 31.52 6 ILE B N 1
ATOM 1481 C CA . ILE B 1 6 ? -45.188 58.969 40.5 1 31.52 6 ILE B CA 1
ATOM 1482 C C . ILE B 1 6 ? -44.219 57.969 41.094 1 31.52 6 ILE B C 1
ATOM 1484 O O . ILE B 1 6 ? -43.125 58.344 41.562 1 31.52 6 ILE B O 1
ATOM 1488 N N . ILE B 1 7 ? -44.594 57.094 41.938 1 37.03 7 ILE B N 1
ATOM 1489 C CA . ILE B 1 7 ? -43.75 56 42.344 1 37.03 7 ILE B CA 1
ATOM 1490 C C . ILE B 1 7 ? -43.156 55.312 41.125 1 37.03 7 ILE B C 1
ATOM 1492 O O . ILE B 1 7 ? -43.875 54.656 40.375 1 37.03 7 ILE B O 1
ATOM 1496 N N . CYS B 1 8 ? -42.438 56.125 40.25 1 31.77 8 CYS B N 1
ATOM 1497 C CA . CYS B 1 8 ? -41.594 55.594 39.188 1 31.77 8 CYS B CA 1
ATOM 1498 C C . CYS B 1 8 ? -40.75 54.438 39.688 1 31.77 8 CYS B C 1
ATOM 1500 O O . CYS B 1 8 ? -40.125 54.531 40.75 1 31.77 8 CYS B O 1
ATOM 1502 N N . ILE B 1 9 ? -41.062 53.219 39.125 1 33.12 9 ILE B N 1
ATOM 1503 C CA . ILE B 1 9 ? -40.531 51.906 38.938 1 33.12 9 ILE B CA 1
ATOM 1504 C C . ILE B 1 9 ? -39.031 51.969 38.625 1 33.12 9 ILE B C 1
ATOM 1506 O O . ILE B 1 9 ? -38.625 52.438 37.562 1 33.12 9 ILE B O 1
ATOM 1510 N N . PHE B 1 10 ? -38.25 52.625 39.531 1 34.16 10 PHE B N 1
ATOM 1511 C CA . PHE B 1 10 ? -36.781 52.469 39.438 1 34.16 10 PHE B CA 1
ATOM 1512 C C . PHE B 1 10 ? -36.406 51 39.375 1 34.16 10 PHE B C 1
ATOM 1514 O O . PHE B 1 10 ? -36.312 50.312 40.406 1 34.16 10 PHE B O 1
ATOM 1521 N N . LEU B 1 11 ? -37.156 50.156 38.625 1 34.47 11 LEU B N 1
ATOM 1522 C CA . LEU B 1 11 ? -36.5 48.875 38.375 1 34.47 11 LEU B CA 1
ATOM 1523 C C . LEU B 1 11 ? -35.062 49.094 37.906 1 34.47 11 LEU B C 1
ATOM 1525 O O . LEU B 1 11 ? -34.844 49.594 36.781 1 34.47 11 LEU B O 1
ATOM 1529 N N . VAL B 1 12 ? -34.219 49.531 38.75 1 34.25 12 VAL B N 1
ATOM 1530 C CA . VAL B 1 12 ? -32.75 49.531 38.625 1 34.25 12 VAL B CA 1
ATOM 1531 C C . VAL B 1 12 ? -32.312 48.219 37.938 1 34.25 12 VAL B C 1
ATOM 1533 O O . VAL B 1 12 ? -32.562 47.125 38.438 1 34.25 12 VAL B O 1
ATOM 1536 N N . LEU B 1 13 ? -32.156 48.219 36.594 1 34.72 13 LEU B N 1
ATOM 1537 C CA . LEU B 1 13 ? -31.328 47.375 35.719 1 34.72 13 LEU B CA 1
ATOM 1538 C C . LEU B 1 13 ? -30 47.031 36.375 1 34.72 13 LEU B C 1
ATOM 1540 O O . LEU B 1 13 ? -29.125 47.875 36.469 1 34.72 13 LEU B O 1
ATOM 1544 N N . CYS B 1 14 ? -30.094 46.438 37.531 1 33.72 14 CYS B N 1
ATOM 1545 C CA . CYS B 1 14 ? -28.828 45.844 37.938 1 33.72 14 CYS B CA 1
ATOM 1546 C C . CYS B 1 14 ? -28.172 45.094 36.781 1 33.72 14 CYS B C 1
ATOM 1548 O O . CYS B 1 14 ? -28.641 44.031 36.406 1 33.72 14 CYS B O 1
ATOM 1550 N N . LEU B 1 15 ? -27.672 45.844 35.75 1 34.19 15 LEU B N 1
ATOM 1551 C CA . LEU B 1 15 ? -26.641 45.312 34.875 1 34.19 15 LEU B CA 1
ATOM 1552 C C . LEU B 1 15 ? -25.641 44.469 35.656 1 34.19 15 LEU B C 1
ATOM 1554 O O . LEU B 1 15 ? -24.859 44.969 36.438 1 34.19 15 LEU B O 1
ATOM 1558 N N . ILE B 1 16 ? -26.109 43.281 36.125 1 36 16 ILE B N 1
ATOM 1559 C CA . ILE B 1 16 ? -25.109 42.281 36.531 1 36 16 ILE B CA 1
ATOM 1560 C C . ILE B 1 16 ? -23.922 42.344 35.562 1 36 16 ILE B C 1
ATOM 1562 O O . ILE B 1 16 ? -24.078 42.094 34.375 1 36 16 ILE B O 1
ATOM 1566 N N . ASN B 1 17 ? -23.031 43.281 35.781 1 36.47 17 ASN B N 1
ATOM 1567 C CA . ASN B 1 17 ? -21.703 43.062 35.219 1 36.47 17 ASN B CA 1
ATOM 1568 C C . ASN B 1 17 ? -21.25 41.625 35.375 1 36.47 17 ASN B C 1
ATOM 1570 O O . ASN B 1 17 ? -20.812 41.219 36.438 1 36.47 17 ASN B O 1
ATOM 1574 N N . LEU B 1 18 ? -21.984 40.688 34.781 1 37.56 18 LEU B N 1
ATOM 1575 C CA . LEU B 1 18 ? -21.266 39.406 34.656 1 37.56 18 LEU B CA 1
ATOM 1576 C C . LEU B 1 18 ? -19.844 39.656 34.156 1 37.56 18 LEU B C 1
ATOM 1578 O O . LEU B 1 18 ? -19.641 40.344 33.125 1 37.56 18 LEU B O 1
ATOM 1582 N N . PRO B 1 19 ? -18.938 39.719 35.031 1 39.09 19 PRO B N 1
ATOM 1583 C CA . PRO B 1 19 ? -17.641 39.688 34.375 1 39.09 19 PRO B CA 1
ATOM 1584 C C . PRO B 1 19 ? -17.609 38.75 33.188 1 39.09 19 PRO B C 1
ATOM 1586 O O . PRO B 1 19 ? -18 37.562 33.281 1 39.09 19 PRO B O 1
ATOM 1589 N N . VAL B 1 20 ? -17.875 39.281 31.984 1 39.16 20 VAL B N 1
ATOM 1590 C CA . VAL B 1 20 ? -17.359 38.5 30.859 1 39.16 20 VAL B CA 1
ATOM 1591 C C . VAL B 1 20 ? -15.992 37.938 31.219 1 39.16 20 VAL B C 1
ATOM 1593 O O . VAL B 1 20 ? -15.016 38.688 31.359 1 39.16 20 VAL B O 1
ATOM 1596 N N . ASN B 1 21 ? -16 36.969 32.094 1 35.62 21 ASN B N 1
ATOM 1597 C CA . ASN B 1 21 ? -14.734 36.25 32.062 1 35.62 21 ASN B CA 1
ATOM 1598 C C . ASN B 1 21 ? -14.164 36.188 30.641 1 35.62 21 ASN B C 1
ATOM 1600 O O . ASN B 1 21 ? -14.758 35.594 29.75 1 35.62 21 ASN B O 1
ATOM 1604 N N . HIS B 1 22 ? -13.602 37.312 30.266 1 33.06 22 HIS B N 1
ATOM 1605 C CA . HIS B 1 22 ? -12.719 37.094 29.125 1 33.06 22 HIS B CA 1
ATOM 1606 C C . HIS B 1 22 ? -12.078 35.688 29.188 1 33.06 22 HIS B C 1
ATOM 1608 O O . HIS B 1 22 ? -11.383 35.375 30.141 1 33.06 22 HIS B O 1
ATOM 1614 N N . SER B 1 23 ? -12.789 34.688 28.859 1 35.66 23 SER B N 1
ATOM 1615 C CA . SER B 1 23 ? -12.016 33.5 28.531 1 35.66 23 SER B CA 1
ATOM 1616 C C . SER B 1 23 ? -10.609 33.875 28.062 1 35.66 23 SER B C 1
ATOM 1618 O O . SER B 1 23 ? -10.453 34.625 27.109 1 35.66 23 SER B O 1
ATOM 1620 N N . GLN B 1 24 ? -9.688 34.062 29 1 37.03 24 GLN B N 1
ATOM 1621 C CA . GLN B 1 24 ? -8.281 34.125 28.609 1 37.03 24 GLN B CA 1
ATOM 1622 C C . GLN B 1 24 ? -8.039 33.344 27.328 1 37.03 24 GLN B C 1
ATOM 1624 O O . GLN B 1 24 ? -8.367 32.156 27.234 1 37.03 24 GLN B O 1
ATOM 1629 N N . VAL B 1 25 ? -8.328 33.906 26.203 1 41.25 25 VAL B N 1
ATOM 1630 C CA . VAL B 1 25 ? -7.598 33.375 25.047 1 41.25 25 VAL B CA 1
ATOM 1631 C C . VAL B 1 25 ? -6.266 32.781 25.516 1 41.25 25 VAL B C 1
ATOM 1633 O O . VAL B 1 25 ? -5.41 33.5 26.031 1 41.25 25 VAL B O 1
ATOM 1636 N N . GLY B 1 26 ? -6.375 31.719 26.281 1 38.41 26 GLY B N 1
ATOM 1637 C CA . GLY B 1 26 ? -5.148 31.078 26.734 1 38.41 26 GLY B CA 1
ATOM 1638 C C . GLY B 1 26 ? -3.943 31.438 25.891 1 38.41 26 GLY B C 1
ATOM 1639 O O . GLY B 1 26 ? -4.09 31.875 24.75 1 38.41 26 GLY B O 1
ATOM 1640 N N . ALA B 1 27 ? -2.914 32 26.438 1 42.91 27 ALA B N 1
ATOM 1641 C CA . ALA B 1 27 ? -1.622 32.188 25.766 1 42.91 27 ALA B CA 1
ATOM 1642 C C . ALA B 1 27 ? -1.434 31.156 24.656 1 42.91 27 ALA B C 1
ATOM 1644 O O . ALA B 1 27 ? -1.993 30.062 24.703 1 42.91 27 ALA B O 1
ATOM 1645 N N . PRO B 1 28 ? -1.29 31.516 23.422 1 47.81 28 PRO B N 1
ATOM 1646 C CA . PRO B 1 28 ? -0.888 30.5 22.438 1 47.81 28 PRO B CA 1
ATOM 1647 C C . PRO B 1 28 ? -0.087 29.359 23.078 1 47.81 28 PRO B C 1
ATOM 1649 O O . PRO B 1 28 ? 0.736 29.609 23.953 1 47.81 28 PRO B O 1
ATOM 1652 N N . PRO B 1 29 ? -0.613 28.188 23.359 1 53.59 29 PRO B N 1
ATOM 1653 C CA . PRO B 1 29 ? 0.244 27.141 23.938 1 53.59 29 PRO B CA 1
ATOM 1654 C C . PRO B 1 29 ? 1.693 27.25 23.469 1 53.59 29 PRO B C 1
ATOM 1656 O O . PRO B 1 29 ? 1.951 27.688 22.344 1 53.59 29 PRO B O 1
ATOM 1659 N N . ASP B 1 30 ? 2.641 27.531 24.375 1 62.94 30 ASP B N 1
ATOM 1660 C CA . ASP B 1 30 ? 4.086 27.531 24.156 1 62.94 30 ASP B CA 1
ATOM 1661 C C . ASP B 1 30 ? 4.484 26.516 23.094 1 62.94 30 ASP B C 1
ATOM 1663 O O . ASP B 1 30 ? 5.496 26.672 22.422 1 62.94 30 ASP B O 1
ATOM 1667 N N . ASP B 1 31 ? 3.492 25.672 22.734 1 87.69 31 ASP B N 1
ATOM 1668 C CA . ASP B 1 31 ? 3.801 24.578 21.812 1 87.69 31 ASP B CA 1
ATOM 1669 C C . ASP B 1 31 ? 3.086 24.781 20.469 1 87.69 31 ASP B C 1
ATOM 1671 O O . ASP B 1 31 ? 1.854 24.766 20.406 1 87.69 31 ASP B O 1
ATOM 1675 N N . TYR B 1 32 ? 3.717 25.219 19.484 1 93.31 32 TYR B N 1
ATOM 1676 C CA . TYR B 1 32 ? 3.229 25.562 18.156 1 93.31 32 TYR B CA 1
ATOM 1677 C C . TYR B 1 32 ? 2.361 24.438 17.578 1 93.31 32 TYR B C 1
ATOM 1679 O O . TYR B 1 32 ? 1.33 24.703 16.969 1 93.31 32 TYR B O 1
ATOM 1687 N N . ILE B 1 33 ? 2.617 23.281 17.844 1 96.31 33 ILE B N 1
ATOM 1688 C CA . ILE B 1 33 ? 1.852 22.125 17.359 1 96.31 33 ILE B CA 1
ATOM 1689 C C . ILE B 1 33 ? 0.463 22.141 17.984 1 96.31 33 ILE B C 1
ATOM 1691 O O . ILE B 1 33 ? -0.544 21.984 17.297 1 96.31 33 ILE B O 1
ATOM 1695 N N . THR B 1 34 ? 0.426 22.312 19.266 1 95.5 34 THR B N 1
ATOM 1696 C CA . THR B 1 34 ? -0.855 22.344 19.969 1 95.5 34 THR B CA 1
ATOM 1697 C C . THR B 1 34 ? -1.719 23.5 19.453 1 95.5 34 THR B C 1
ATOM 1699 O O . THR B 1 34 ? -2.922 23.328 19.25 1 95.5 34 THR B O 1
ATOM 1702 N N . TYR B 1 35 ? -1.081 24.594 19.234 1 95.38 35 TYR B N 1
ATOM 1703 C CA . TYR B 1 35 ? -1.797 25.766 18.719 1 95.38 35 TYR B CA 1
ATOM 1704 C C . TYR B 1 35 ? -2.447 25.453 17.375 1 95.38 35 TYR B C 1
ATOM 1706 O O . TYR B 1 35 ? -3.631 25.734 17.172 1 95.38 35 TYR B O 1
ATOM 1714 N N . ILE B 1 36 ? -1.682 24.891 16.484 1 96.94 36 ILE B N 1
ATOM 1715 C CA . ILE B 1 36 ? -2.189 24.547 15.164 1 96.94 36 ILE B CA 1
ATOM 1716 C C . ILE B 1 36 ? -3.268 23.469 15.281 1 96.94 36 ILE B C 1
ATOM 1718 O O . ILE B 1 36 ? -4.32 23.562 14.641 1 96.94 36 ILE B O 1
ATOM 1722 N N . CYS B 1 37 ? -3.076 22.484 16.141 1 97.81 37 CYS B N 1
ATOM 1723 C CA . CYS B 1 37 ? -3.961 21.328 16.234 1 97.81 37 CYS B CA 1
ATOM 1724 C C . CYS B 1 37 ? -5.305 21.719 16.844 1 97.81 37 CYS B C 1
ATOM 1726 O O . CYS B 1 37 ? -6.332 21.125 16.516 1 97.81 37 CYS B O 1
ATOM 1728 N N . LEU B 1 38 ? -5.324 22.719 17.625 1 97.19 38 LEU B N 1
ATOM 1729 C CA . LEU B 1 38 ? -6.562 23.203 18.234 1 97.19 38 LEU B CA 1
ATOM 1730 C C . LEU B 1 38 ? -7.523 23.703 17.156 1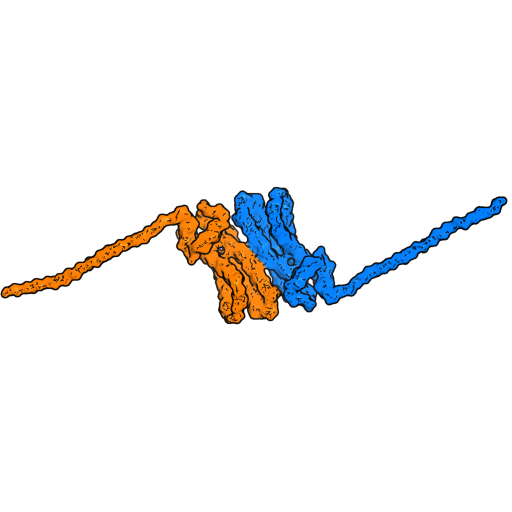 97.19 38 LEU B C 1
ATOM 1732 O O . LEU B 1 38 ? -8.734 23.797 17.406 1 97.19 38 LEU B O 1
ATOM 1736 N N . GLN B 1 39 ? -7.008 23.984 16.031 1 96.62 39 GLN B N 1
ATOM 1737 C CA . GLN B 1 39 ? -7.805 24.531 14.945 1 96.62 39 GLN B CA 1
ATOM 1738 C C . GLN B 1 39 ? -8.281 23.438 13.992 1 96.62 39 GLN B C 1
ATOM 1740 O O . GLN B 1 39 ? -8.828 23.719 12.93 1 96.62 39 GLN B O 1
ATOM 1745 N N . THR B 1 40 ? -8.086 22.219 14.32 1 97.94 40 THR B N 1
ATOM 1746 C CA . THR B 1 40 ? -8.5 21.094 13.484 1 97.94 40 THR B CA 1
ATOM 1747 C C . THR B 1 40 ? -9.719 20.406 14.078 1 97.94 40 THR B C 1
ATOM 1749 O O . THR B 1 40 ? -10.102 20.672 15.219 1 97.94 40 THR B O 1
ATOM 1752 N N . ILE B 1 41 ? -10.328 19.469 13.336 1 97.5 41 ILE B N 1
ATOM 1753 C CA . ILE B 1 41 ? -11.562 18.797 13.719 1 97.5 41 ILE B CA 1
ATOM 1754 C C . ILE B 1 41 ? -11.281 17.781 14.828 1 97.5 41 ILE B C 1
ATOM 1756 O O . ILE B 1 41 ? -12.188 17.359 15.539 1 97.5 41 ILE B O 1
ATOM 1760 N N . ASP B 1 42 ? -10.016 17.359 15.039 1 97.88 42 ASP B N 1
ATOM 1761 C CA . ASP B 1 42 ? -9.609 16.406 16.062 1 97.88 42 ASP B CA 1
ATOM 1762 C C . ASP B 1 42 ? -8.234 16.766 16.625 1 97.88 42 ASP B C 1
ATOM 1764 O O . ASP B 1 42 ? -7.227 16.156 16.25 1 97.88 42 ASP B O 1
ATOM 1768 N N . PRO B 1 43 ? -8.219 17.734 17.578 1 97.69 43 PRO B N 1
ATOM 1769 C CA . PRO B 1 43 ? -6.941 18.203 18.125 1 97.69 43 PRO B CA 1
ATOM 1770 C C . PRO B 1 43 ? -6.133 17.094 18.781 1 97.69 43 PRO B C 1
ATOM 1772 O O . PRO B 1 43 ? -4.902 17.078 18.672 1 97.69 43 PRO B O 1
ATOM 1775 N N . SER B 1 44 ? -6.836 16.172 19.422 1 97.75 44 SER B N 1
ATOM 1776 C CA . SER B 1 44 ? -6.137 15.109 20.141 1 97.75 44 SER B CA 1
ATOM 1777 C C . SER B 1 44 ? -5.391 14.195 19.172 1 97.75 44 SER B C 1
ATOM 1779 O O . SER B 1 44 ? -4.215 13.883 19.375 1 97.75 44 SER B O 1
ATOM 1781 N N . LEU B 1 45 ? -6.059 13.781 18.094 1 98 45 LEU B N 1
ATOM 1782 C CA . LEU B 1 45 ? -5.406 12.945 17.078 1 98 45 LEU B CA 1
ATOM 1783 C C . LEU B 1 45 ? -4.285 13.719 16.391 1 98 45 LEU B C 1
ATOM 1785 O O . LEU B 1 45 ? -3.209 13.164 16.156 1 98 45 LEU B O 1
ATOM 1789 N N . CYS B 1 46 ? -4.566 14.945 16.109 1 98.38 46 CYS B N 1
ATOM 1790 C CA . CYS B 1 46 ? -3.574 15.805 15.477 1 98.38 46 CYS B CA 1
ATOM 1791 C C . CYS B 1 46 ? -2.287 15.844 16.297 1 98.38 46 CYS B C 1
ATOM 1793 O O . CYS B 1 46 ? -1.206 15.57 15.773 1 98.38 46 CYS B O 1
ATOM 1795 N N . VAL B 1 47 ? -2.408 16.109 17.578 1 97.56 47 VAL B N 1
ATOM 1796 C CA . VAL B 1 47 ? -1.26 16.203 18.469 1 97.56 47 VAL B CA 1
ATOM 1797 C C . VAL B 1 47 ? -0.561 14.852 18.562 1 97.56 47 VAL B C 1
ATOM 1799 O O . VAL B 1 47 ? 0.666 14.773 18.469 1 97.56 47 VAL B O 1
ATOM 1802 N N . SER B 1 48 ? -1.328 13.836 18.688 1 97.25 48 SER B N 1
ATOM 1803 C CA . SER B 1 48 ? -0.771 12.492 18.828 1 97.25 48 SER B CA 1
ATOM 1804 C C . SER B 1 48 ? 0.052 12.109 17.609 1 97.25 48 SER B C 1
ATOM 1806 O O . SER B 1 48 ? 1.111 11.492 17.734 1 97.25 48 SER B O 1
ATOM 1808 N N . VAL B 1 49 ? -0.398 12.445 16.422 1 97.38 49 VAL B N 1
ATOM 1809 C CA . VAL B 1 49 ? 0.282 12.086 15.188 1 97.38 49 VAL B CA 1
ATOM 1810 C C . VAL B 1 49 ? 1.564 12.898 15.039 1 97.38 49 VAL B C 1
ATOM 1812 O O . VAL B 1 49 ? 2.643 12.344 14.82 1 97.38 49 VAL B O 1
ATOM 1815 N N . LEU B 1 50 ? 1.504 14.18 15.234 1 97.25 50 LEU B N 1
ATOM 1816 C CA . LEU B 1 50 ? 2.613 15.07 14.914 1 97.25 50 LEU B CA 1
ATOM 1817 C C . LEU B 1 50 ? 3.711 14.977 15.969 1 97.25 50 LEU B C 1
ATOM 1819 O O . LEU B 1 50 ? 4.898 15.055 15.641 1 97.25 50 LEU B O 1
ATOM 1823 N N . TYR B 1 51 ? 3.373 14.703 17.203 1 94.81 51 TYR B N 1
ATOM 1824 C CA . TYR B 1 51 ? 4.371 14.625 18.266 1 94.81 51 TYR B CA 1
ATOM 1825 C C . TYR B 1 51 ? 5.184 13.344 18.156 1 94.81 51 TYR B C 1
ATOM 1827 O O . TYR B 1 51 ? 6.293 13.25 18.688 1 94.81 51 TYR B O 1
ATOM 1835 N N . ASN B 1 52 ? 4.625 12.438 17.484 1 92.25 52 ASN B N 1
ATOM 1836 C CA . ASN B 1 52 ? 5.312 11.156 17.344 1 92.25 52 ASN B CA 1
ATOM 1837 C C . ASN B 1 52 ? 6.25 11.156 16.141 1 92.25 52 ASN B C 1
ATOM 1839 O O . ASN B 1 52 ? 6.91 10.156 15.859 1 92.25 52 ASN B O 1
ATOM 1843 N N . LEU B 1 53 ? 6.359 12.242 15.445 1 94.69 53 LEU B N 1
ATOM 1844 C CA . LEU B 1 53 ? 7.211 12.328 14.266 1 94.69 53 LEU B CA 1
ATOM 1845 C C . LEU B 1 53 ? 8.469 13.141 14.555 1 94.69 53 LEU B C 1
ATOM 1847 O O . LEU B 1 53 ? 8.445 14.055 15.383 1 94.69 53 LEU B O 1
ATOM 1851 N N . PRO B 1 54 ? 9.531 12.805 13.906 1 91.25 54 PRO B N 1
ATOM 1852 C CA . PRO B 1 54 ? 10.766 13.547 14.148 1 91.25 54 PRO B CA 1
ATOM 1853 C C . PRO B 1 54 ? 10.734 14.961 13.555 1 91.25 54 PRO B C 1
ATOM 1855 O O . PRO B 1 54 ? 9.977 15.227 12.625 1 91.25 54 PRO B O 1
ATOM 1858 N N . ASN B 1 55 ? 11.461 15.883 14.148 1 88.12 55 ASN B N 1
ATOM 1859 C CA . ASN B 1 55 ? 11.75 17.219 13.641 1 88.12 55 ASN B CA 1
ATOM 1860 C C . ASN B 1 55 ? 10.477 18.047 13.523 1 88.12 55 ASN B C 1
ATOM 1862 O O . ASN B 1 55 ? 10.289 18.766 12.531 1 88.12 55 ASN B O 1
ATOM 1866 N N . THR B 1 56 ? 9.602 17.828 14.516 1 92.75 56 THR B N 1
ATOM 1867 C CA . THR B 1 56 ? 8.367 18.609 14.477 1 92.75 56 THR B CA 1
ATOM 1868 C C . THR B 1 56 ? 8.453 19.797 15.43 1 92.75 56 THR B C 1
ATOM 1870 O O . THR B 1 56 ? 7.672 20.75 15.312 1 92.75 56 THR B O 1
ATOM 1873 N N . THR B 1 57 ? 9.383 19.812 16.328 1 86.5 57 THR B N 1
ATOM 1874 C CA . THR B 1 57 ? 9.484 20.828 17.375 1 86.5 57 THR B CA 1
ATOM 1875 C C . THR B 1 57 ? 9.609 22.234 16.766 1 86.5 57 THR B C 1
ATOM 1877 O O . THR B 1 57 ? 9.031 23.188 17.281 1 86.5 57 THR B O 1
ATOM 1880 N N . HIS B 1 58 ? 10.297 22.391 15.641 1 87.81 58 HIS B N 1
ATOM 1881 C CA . HIS B 1 58 ? 10.5 23.703 15.039 1 87.81 58 HIS B CA 1
ATOM 1882 C C . HIS B 1 58 ? 9.852 23.781 13.664 1 87.81 58 HIS B C 1
ATOM 1884 O O . HIS B 1 58 ? 10.195 24.641 12.859 1 87.81 58 HIS B O 1
ATOM 1890 N N . ALA B 1 59 ? 8.93 22.953 13.531 1 93.25 59 ALA B N 1
ATOM 1891 C CA . ALA B 1 59 ? 8.297 22.906 12.211 1 93.25 59 ALA B CA 1
ATOM 1892 C C . ALA B 1 59 ? 7.293 24.047 12.047 1 93.25 59 ALA B C 1
ATOM 1894 O O . ALA B 1 59 ? 6.574 24.391 12.984 1 93.25 59 ALA B O 1
ATOM 1895 N N . ASP B 1 60 ? 7.305 24.609 10.875 1 94.44 60 ASP B N 1
ATOM 1896 C CA . ASP B 1 60 ? 6.266 25.578 10.531 1 94.44 60 ASP B CA 1
ATOM 1897 C C . ASP B 1 60 ? 5.023 24.875 9.992 1 94.44 60 ASP B C 1
ATOM 1899 O O . ASP B 1 60 ? 4.988 23.656 9.891 1 94.44 60 ASP B O 1
ATOM 1903 N N . LEU B 1 61 ? 3.988 25.656 9.703 1 95.81 61 LEU B N 1
ATOM 1904 C CA . LEU B 1 61 ? 2.697 25.094 9.328 1 95.81 61 LEU B CA 1
ATOM 1905 C C . LEU B 1 61 ? 2.812 24.281 8.039 1 95.81 61 LEU B C 1
ATOM 1907 O O . LEU B 1 61 ? 2.258 23.188 7.934 1 95.81 61 LEU B O 1
ATOM 1911 N N . PRO B 1 62 ? 3.527 24.719 6.965 1 95.75 62 PRO B N 1
ATOM 1912 C CA . PRO B 1 62 ? 3.676 23.906 5.754 1 95.75 62 PRO B CA 1
ATOM 1913 C C . PRO B 1 62 ? 4.312 22.547 6.031 1 95.75 62 PRO B C 1
ATOM 1915 O O . PRO B 1 62 ? 3.867 21.516 5.492 1 95.75 62 PRO B O 1
ATOM 1918 N N . ARG B 1 63 ? 5.293 22.516 6.883 1 95.5 63 ARG B N 1
ATOM 1919 C CA . ARG B 1 63 ? 5.953 21.266 7.23 1 95.5 63 ARG B CA 1
ATOM 1920 C C . ARG B 1 63 ? 5.016 20.359 8.023 1 95.5 63 ARG B C 1
ATOM 1922 O O . ARG B 1 63 ? 4.977 19.141 7.793 1 95.5 63 ARG B O 1
ATOM 1929 N N . LEU B 1 64 ? 4.309 20.906 8.914 1 97 64 LEU B N 1
ATOM 1930 C CA . LEU B 1 64 ? 3.354 20.125 9.688 1 97 64 LEU B CA 1
ATOM 1931 C C . LEU B 1 64 ? 2.266 19.547 8.781 1 97 64 LEU B C 1
ATOM 1933 O O . LEU B 1 64 ? 1.874 18.391 8.938 1 97 64 LEU B O 1
ATOM 1937 N N . ALA B 1 65 ? 1.807 20.359 7.848 1 97.62 65 ALA B N 1
ATOM 1938 C CA . ALA B 1 65 ? 0.809 19.891 6.887 1 97.62 65 ALA B CA 1
ATOM 1939 C C . ALA B 1 65 ? 1.364 18.766 6.023 1 97.62 65 ALA B C 1
ATOM 1941 O O . ALA B 1 65 ? 0.671 17.781 5.758 1 97.62 65 ALA B O 1
ATOM 1942 N N . GLU B 1 66 ? 2.559 18.891 5.609 1 96.94 66 GLU B N 1
ATOM 1943 C CA . GLU B 1 66 ? 3.227 17.844 4.836 1 96.94 66 GLU B CA 1
ATOM 1944 C C . GLU B 1 66 ? 3.248 16.516 5.598 1 96.94 66 GLU B C 1
ATOM 1946 O O . GLU B 1 66 ? 2.898 15.477 5.051 1 96.94 66 GLU B O 1
ATOM 1951 N N . LEU B 1 67 ? 3.619 16.609 6.816 1 97 67 LEU B N 1
ATOM 1952 C CA . LEU B 1 67 ? 3.682 15.406 7.648 1 97 67 LEU B CA 1
ATOM 1953 C C . LEU B 1 67 ? 2.291 14.812 7.855 1 97 67 LEU B C 1
ATOM 1955 O O . LEU B 1 67 ? 2.121 13.594 7.82 1 97 67 LEU B O 1
ATOM 1959 N N . MET B 1 68 ? 1.355 15.664 8 1 98.19 68 MET B N 1
ATOM 1960 C CA . MET B 1 68 ? -0.008 15.211 8.258 1 98.19 68 MET B CA 1
ATOM 1961 C C . MET B 1 68 ? -0.633 14.625 7 1 98.19 68 MET B C 1
ATOM 1963 O O . MET B 1 68 ? -1.605 13.867 7.082 1 98.19 68 MET B O 1
ATOM 1967 N N . ILE B 1 69 ? -0.164 14.953 5.812 1 98.38 69 ILE B N 1
ATOM 1968 C CA . ILE B 1 69 ? -0.598 14.328 4.57 1 98.38 69 ILE B CA 1
ATOM 1969 C C . ILE B 1 69 ? 0.112 12.984 4.395 1 98.38 69 ILE B C 1
ATOM 1971 O O . ILE B 1 69 ? -0.492 12.016 3.943 1 98.38 69 ILE B O 1
ATOM 1975 N N . GLN B 1 70 ? 1.315 12.898 4.812 1 97.75 70 GLN B N 1
ATOM 1976 C CA . GLN B 1 70 ? 2.148 11.719 4.59 1 97.75 70 GLN B CA 1
ATOM 1977 C C . GLN B 1 70 ? 1.704 10.555 5.473 1 97.75 70 GLN B C 1
ATOM 1979 O O . GLN B 1 70 ? 1.75 9.398 5.051 1 97.75 70 GLN B O 1
ATOM 1984 N N . GLN B 1 71 ? 1.265 10.859 6.633 1 98.25 71 GLN B N 1
ATOM 1985 C CA . GLN B 1 71 ? 0.956 9.805 7.594 1 98.25 71 GLN B CA 1
ATOM 1986 C C . GLN B 1 71 ? -0.235 8.969 7.129 1 98.25 71 GLN B C 1
ATOM 1988 O O . GLN B 1 71 ? -0.17 7.738 7.117 1 98.25 71 GLN B O 1
ATOM 1993 N N . PRO B 1 72 ? -1.291 9.625 6.73 1 98.75 72 PRO B N 1
ATOM 1994 C CA . PRO B 1 72 ? -2.387 8.781 6.254 1 98.75 72 PRO B CA 1
ATOM 1995 C C . PRO B 1 72 ? -2.045 8.047 4.957 1 98.75 72 PRO B C 1
ATOM 1997 O O . PRO B 1 72 ? -2.594 6.977 4.688 1 98.75 72 PRO B O 1
ATOM 2000 N N . PHE B 1 73 ? -1.161 8.602 4.113 1 98.81 73 PHE B N 1
ATOM 2001 C CA . PHE B 1 73 ? -0.707 7.848 2.955 1 98.81 73 PHE B CA 1
ATOM 2002 C C . PHE B 1 73 ? -0.048 6.543 3.385 1 98.81 73 PHE B C 1
ATOM 2004 O O . PHE B 1 73 ? -0.415 5.469 2.902 1 98.81 73 PHE B O 1
ATOM 2011 N N . LEU B 1 74 ? 0.847 6.613 4.336 1 97.75 74 LEU B N 1
ATOM 2012 C CA . LEU B 1 74 ? 1.602 5.441 4.77 1 97.75 74 LEU B CA 1
ATOM 2013 C C . LEU B 1 74 ? 0.702 4.461 5.516 1 97.75 74 LEU B C 1
ATOM 2015 O O . LEU B 1 74 ? 0.711 3.262 5.227 1 97.75 74 LEU B O 1
ATOM 2019 N N . LYS B 1 75 ? -0.077 4.898 6.379 1 97.38 75 LYS B N 1
ATOM 2020 C CA . LYS B 1 75 ? -0.985 4.023 7.113 1 97.38 75 LYS B CA 1
ATOM 2021 C C . LYS B 1 75 ? -2.035 3.418 6.188 1 97.38 75 LYS B C 1
ATOM 2023 O O . LYS B 1 75 ? -2.475 2.285 6.398 1 97.38 75 LYS B O 1
ATOM 2028 N N . GLY B 1 76 ? -2.404 4.219 5.215 1 98.19 76 GLY B N 1
ATOM 2029 C CA . GLY B 1 76 ? -3.377 3.744 4.246 1 98.19 76 GLY B CA 1
ATOM 2030 C C . GLY B 1 76 ? -2.889 2.551 3.445 1 98.19 76 GLY B C 1
ATOM 2031 O O . GLY B 1 76 ? -3.684 1.701 3.037 1 98.19 76 GLY B O 1
ATOM 2032 N N . LEU B 1 77 ? -1.585 2.508 3.219 1 97.88 77 LEU B N 1
ATOM 2033 C CA . LEU B 1 77 ? -1.014 1.354 2.535 1 97.88 77 LEU B CA 1
ATOM 2034 C C . LEU B 1 77 ? -1.28 0.071 3.314 1 97.88 77 LEU B C 1
ATOM 2036 O O . LEU B 1 77 ? -1.611 -0.961 2.727 1 97.88 77 LEU B O 1
ATOM 2040 N N . GLY B 1 78 ? -1.137 0.185 4.648 1 95.81 78 GLY B N 1
ATOM 2041 C CA . GLY B 1 78 ? -1.449 -0.961 5.484 1 95.81 78 GLY B CA 1
ATOM 2042 C C . GLY B 1 78 ? -2.912 -1.359 5.434 1 95.81 78 GLY B C 1
ATOM 2043 O O . GLY B 1 78 ? -3.236 -2.549 5.387 1 95.81 78 GLY B O 1
ATOM 2044 N N . VAL B 1 79 ? -3.73 -0.418 5.398 1 95.88 79 VAL B N 1
ATOM 2045 C CA . VAL B 1 79 ? -5.16 -0.694 5.316 1 95.88 79 VAL B CA 1
ATOM 2046 C C . VAL B 1 79 ? -5.484 -1.34 3.971 1 95.88 79 VAL B C 1
ATOM 2048 O O . VAL B 1 79 ? -6.277 -2.283 3.904 1 95.88 79 VAL B O 1
ATOM 2051 N N . LEU B 1 80 ? -4.879 -0.796 2.904 1 96.94 80 LEU B N 1
ATOM 2052 C CA . LEU B 1 80 ? -5.086 -1.358 1.574 1 96.94 80 LEU B CA 1
ATOM 2053 C C . LEU B 1 80 ? -4.664 -2.822 1.531 1 96.94 80 LEU B C 1
ATOM 2055 O O . LEU B 1 80 ? -5.34 -3.652 0.917 1 96.94 80 LEU B O 1
ATOM 2059 N N . GLN B 1 81 ? -3.584 -3.127 2.186 1 95.94 81 GLN B N 1
ATOM 2060 C CA . GLN B 1 81 ? -3.143 -4.516 2.293 1 95.94 81 GLN B CA 1
ATOM 2061 C C . GLN B 1 81 ? -4.195 -5.375 2.984 1 95.94 81 GLN B C 1
ATOM 2063 O O . GLN B 1 81 ? -4.496 -6.48 2.531 1 95.94 81 GLN B O 1
ATOM 2068 N N . ASP B 1 82 ? -4.73 -4.875 4.07 1 92.94 82 ASP B N 1
ATOM 2069 C CA . ASP B 1 82 ? -5.754 -5.602 4.816 1 92.94 82 ASP B CA 1
ATOM 2070 C C . ASP B 1 82 ? -6.984 -5.859 3.951 1 92.94 82 ASP B C 1
ATOM 2072 O O . ASP B 1 82 ? -7.551 -6.957 3.98 1 92.94 82 ASP B O 1
ATOM 2076 N N . ILE B 1 83 ? -7.348 -4.844 3.229 1 93.5 83 ILE B N 1
ATOM 2077 C CA . ILE B 1 83 ? -8.516 -4.965 2.369 1 93.5 83 ILE B CA 1
ATOM 2078 C C . ILE B 1 83 ? -8.258 -6.008 1.285 1 93.5 83 ILE B C 1
ATOM 2080 O O . ILE B 1 83 ? -9.117 -6.844 0.999 1 93.5 83 ILE B O 1
ATOM 2084 N N . GLY B 1 84 ? -7.102 -5.898 0.681 1 93.75 84 GLY B N 1
ATOM 2085 C CA . GLY B 1 84 ? -6.742 -6.898 -0.312 1 93.75 84 GLY B CA 1
ATOM 2086 C C . GLY B 1 84 ? -6.746 -8.312 0.235 1 93.75 84 GLY B C 1
ATOM 2087 O O . GLY B 1 84 ? -7.176 -9.242 -0.448 1 93.75 84 GLY B O 1
ATOM 2088 N N . THR B 1 85 ? -6.258 -8.469 1.449 1 92.88 85 THR B N 1
ATOM 2089 C CA . THR B 1 85 ? -6.262 -9.766 2.105 1 92.88 85 THR B CA 1
ATOM 2090 C C . THR B 1 85 ? -7.691 -10.258 2.318 1 92.88 85 THR B C 1
ATOM 2092 O O . THR B 1 85 ? -7.973 -11.453 2.158 1 92.88 85 THR B O 1
ATOM 2095 N N . CYS B 1 86 ? -8.547 -9.367 2.668 1 90.12 86 CYS B N 1
ATOM 2096 C CA . CYS B 1 86 ? -9.961 -9.695 2.801 1 90.12 86 CYS B CA 1
ATOM 2097 C C . CYS B 1 86 ? -10.508 -10.273 1.501 1 90.12 86 CYS B C 1
ATOM 2099 O O . CYS B 1 86 ? -11.227 -11.273 1.518 1 90.12 86 CYS B O 1
ATOM 2101 N N . ILE B 1 87 ? -10.148 -9.734 0.348 1 91.69 87 ILE B N 1
ATOM 2102 C CA . ILE B 1 87 ? -10.625 -10.164 -0.962 1 91.69 87 ILE B CA 1
ATOM 2103 C C . ILE B 1 87 ? -10.18 -11.602 -1.228 1 91.69 87 ILE B C 1
ATOM 2105 O O . ILE B 1 87 ? -10.969 -12.43 -1.679 1 91.69 87 ILE B O 1
ATOM 2109 N N . VAL B 1 88 ? -8.977 -11.883 -0.852 1 91.62 88 VAL B N 1
ATOM 2110 C CA . VAL B 1 88 ? -8.375 -13.18 -1.166 1 91.62 88 VAL B CA 1
ATOM 2111 C C . VAL B 1 88 ? -8.891 -14.242 -0.196 1 91.62 88 VAL B C 1
ATOM 2113 O O . VAL B 1 88 ? -9.203 -15.359 -0.602 1 91.62 88 VAL B O 1
ATOM 2116 N N . THR B 1 89 ? -9.07 -13.898 1.046 1 89.19 89 THR B N 1
ATOM 2117 C CA . THR B 1 89 ? -9.367 -14.898 2.066 1 89.19 89 THR B CA 1
ATOM 2118 C C . THR B 1 89 ? -10.875 -15.109 2.186 1 89.19 89 THR B C 1
ATOM 2120 O O . THR B 1 89 ? -11.32 -16.156 2.646 1 89.19 89 THR B O 1
ATOM 2123 N N . LYS B 1 90 ? -11.609 -14.141 1.758 1 87.75 90 LYS B N 1
ATOM 2124 C CA . LYS B 1 90 ? -13.062 -14.258 1.895 1 87.75 90 LYS B CA 1
ATOM 2125 C C . LYS B 1 90 ? -13.727 -14.477 0.539 1 87.75 90 LYS B C 1
ATOM 2127 O O . LYS B 1 90 ? -14.836 -14 0.304 1 87.75 90 LYS B O 1
ATOM 2132 N N . VAL B 1 91 ? -13.062 -15.156 -0.222 1 86.25 91 VAL B N 1
ATOM 2133 C CA . VAL B 1 91 ? -13.508 -15.367 -1.598 1 86.25 91 VAL B CA 1
ATOM 2134 C C . VAL B 1 91 ? -14.836 -16.125 -1.606 1 86.25 91 VAL B C 1
ATOM 2136 O O . VAL B 1 91 ? -15.664 -15.914 -2.496 1 86.25 91 VAL B O 1
ATOM 2139 N N . ASN B 1 92 ? -15.141 -16.922 -0.612 1 88.25 92 ASN B N 1
ATOM 2140 C CA . ASN B 1 92 ? -16.359 -17.719 -0.555 1 88.25 92 ASN B CA 1
ATOM 2141 C C . ASN B 1 92 ? -17.531 -16.906 0.018 1 88.25 92 ASN B C 1
ATOM 2143 O O . ASN B 1 92 ? -18.688 -17.344 -0.06 1 88.25 92 ASN B O 1
ATOM 2147 N N . ASP B 1 93 ? -17.266 -15.82 0.659 1 86.88 93 ASP B N 1
ATOM 2148 C CA . ASP B 1 93 ? -18.281 -14.859 1.072 1 86.88 93 ASP B CA 1
ATOM 2149 C C . ASP B 1 93 ? -18.438 -13.75 0.037 1 86.88 93 ASP B C 1
ATOM 2151 O O . ASP B 1 93 ? -17.797 -12.695 0.143 1 86.88 93 ASP B O 1
ATOM 2155 N N . THR B 1 94 ? -19.328 -13.977 -0.849 1 85.81 94 THR B N 1
ATOM 2156 C CA . THR B 1 94 ? -19.438 -13.133 -2.029 1 85.81 94 THR B CA 1
ATOM 2157 C C . THR B 1 94 ? -19.844 -11.711 -1.639 1 85.81 94 THR B C 1
ATOM 2159 O O . THR B 1 94 ? -19.375 -10.742 -2.246 1 85.81 94 THR B O 1
ATOM 2162 N N . VAL B 1 95 ? -20.625 -11.586 -0.676 1 84.38 95 VAL B N 1
ATOM 2163 C CA . VAL B 1 95 ? -21.094 -10.266 -0.25 1 84.38 95 VAL B CA 1
ATOM 2164 C C . VAL B 1 95 ? -19.938 -9.484 0.368 1 84.38 95 VAL B C 1
ATOM 2166 O O . VAL B 1 95 ? -19.641 -8.367 -0.049 1 84.38 95 VAL B O 1
ATOM 2169 N N . LEU B 1 96 ? -19.203 -10.102 1.251 1 85.25 96 LEU B N 1
ATOM 2170 C CA . LEU B 1 96 ? -18.094 -9.43 1.908 1 85.25 96 LEU B CA 1
ATOM 2171 C C . LEU B 1 96 ? -16.969 -9.148 0.919 1 85.25 96 LEU B C 1
ATOM 2173 O O . LEU B 1 96 ? -16.375 -8.07 0.937 1 85.25 96 LEU B O 1
ATOM 2177 N N . SER B 1 97 ? -16.766 -10.117 0.11 1 87.44 97 SER B N 1
ATOM 2178 C CA . SER B 1 97 ? -15.727 -9.938 -0.891 1 87.44 97 SER B CA 1
ATOM 2179 C C . SER B 1 97 ? -16.047 -8.773 -1.824 1 87.44 97 SER B C 1
ATOM 2181 O O . SER B 1 97 ? -15.141 -8.055 -2.254 1 87.44 97 SER B O 1
ATOM 2183 N N . SER B 1 98 ? -17.328 -8.586 -2.102 1 88.94 98 SER B N 1
ATOM 2184 C CA . SER B 1 98 ? -17.719 -7.477 -2.965 1 88.94 98 SER B CA 1
ATOM 2185 C C . SER B 1 98 ? -17.5 -6.133 -2.279 1 88.94 98 SER B C 1
ATOM 2187 O O . SER B 1 98 ? -17.062 -5.176 -2.914 1 88.94 98 SER B O 1
ATOM 2189 N N . TYR B 1 99 ? -17.703 -6.082 -1.008 1 87.94 99 TYR B N 1
ATOM 2190 C CA . TYR B 1 99 ? -17.453 -4.855 -0.256 1 87.94 99 TYR B CA 1
ATOM 2191 C C . TYR B 1 99 ? -15.969 -4.566 -0.161 1 87.94 99 TYR B C 1
ATOM 2193 O O . TYR B 1 99 ? -15.547 -3.414 -0.293 1 87.94 99 TYR B O 1
ATOM 2201 N N . CYS B 1 100 ? -15.211 -5.594 0.043 1 91.69 100 CYS B N 1
ATOM 2202 C CA . CYS B 1 100 ? -13.758 -5.43 0.089 1 91.69 100 CYS B CA 1
ATOM 2203 C C . CYS B 1 100 ? -13.227 -4.934 -1.249 1 91.69 100 CYS B C 1
ATOM 2205 O O . CYS B 1 100 ? -12.352 -4.066 -1.289 1 91.69 100 CYS B O 1
ATOM 2207 N N . ASN B 1 101 ? -13.844 -5.445 -2.297 1 92.88 101 ASN B N 1
ATOM 2208 C CA . ASN B 1 101 ? -13.406 -5.02 -3.623 1 92.88 101 ASN B CA 1
ATOM 2209 C C . ASN B 1 101 ? -13.711 -3.543 -3.867 1 92.88 101 ASN B C 1
ATOM 2211 O O . ASN B 1 101 ? -12.867 -2.809 -4.387 1 92.88 101 ASN B O 1
ATOM 2215 N N . LEU B 1 102 ? -14.852 -3.145 -3.469 1 93.31 102 LEU B N 1
ATOM 2216 C CA . LEU B 1 102 ? -15.219 -1.739 -3.604 1 93.31 102 LEU B CA 1
ATOM 2217 C C . LEU B 1 102 ? -14.305 -0.855 -2.764 1 93.31 102 LEU B C 1
ATOM 2219 O O . LEU B 1 102 ? -13.812 0.166 -3.244 1 93.31 102 LEU B O 1
ATOM 2223 N N . CYS B 1 103 ? -14.07 -1.316 -1.604 1 94.06 103 CYS B N 1
ATOM 2224 C CA . CYS B 1 103 ? -13.227 -0.55 -0.689 1 94.06 103 CYS B CA 1
ATOM 2225 C C . CYS B 1 103 ? -11.789 -0.506 -1.181 1 94.06 103 CYS B C 1
ATOM 2227 O O . CYS B 1 103 ? -11.094 0.492 -0.986 1 94.06 103 CYS B O 1
ATOM 2229 N N . PHE B 1 104 ? -11.375 -1.546 -1.739 1 95.5 104 PHE B N 1
ATOM 2230 C CA . PHE B 1 104 ? -10.031 -1.562 -2.299 1 95.5 104 PHE B CA 1
ATOM 2231 C C . PHE B 1 104 ? -9.859 -0.461 -3.34 1 95.5 104 PHE B C 1
ATOM 2233 O O . PHE B 1 104 ? -8.875 0.28 -3.312 1 95.5 104 PHE B O 1
ATOM 2240 N N . GLY B 1 105 ? -10.867 -0.345 -4.234 1 96.94 105 GLY B N 1
ATOM 2241 C CA . GLY B 1 105 ? -10.836 0.717 -5.227 1 96.94 105 GLY B CA 1
ATOM 2242 C C . GLY B 1 105 ? -10.836 2.105 -4.617 1 96.94 105 GLY B C 1
ATOM 2243 O O . GLY B 1 105 ? -10.102 2.986 -5.062 1 96.94 105 GLY B O 1
ATOM 2244 N N . ASP B 1 106 ? -11.586 2.223 -3.605 1 97.62 106 ASP B N 1
ATOM 2245 C CA . ASP B 1 106 ? -11.672 3.506 -2.916 1 97.62 106 ASP B CA 1
ATOM 2246 C C . ASP B 1 106 ? -10.336 3.877 -2.271 1 97.62 106 ASP B C 1
ATOM 2248 O O . ASP B 1 106 ? -9.852 5 -2.434 1 97.62 106 ASP B O 1
ATOM 2252 N N . PHE B 1 107 ? -9.734 2.953 -1.615 1 97.44 107 PHE B N 1
ATOM 2253 C CA . PHE B 1 107 ? -8.469 3.225 -0.944 1 97.44 107 PHE B CA 1
ATOM 2254 C C . PHE B 1 107 ? -7.355 3.436 -1.959 1 97.44 107 PHE B C 1
ATOM 2256 O O . PHE B 1 107 ? -6.465 4.262 -1.747 1 97.44 107 PHE B O 1
ATOM 2263 N N . GLU B 1 108 ? -7.406 2.699 -3.004 1 97.81 108 GLU B N 1
ATOM 2264 C CA . GLU B 1 108 ? -6.426 2.943 -4.059 1 97.81 108 GLU B CA 1
ATOM 2265 C C . GLU B 1 108 ? -6.527 4.371 -4.586 1 97.81 108 GLU B C 1
ATOM 2267 O O . GLU B 1 108 ? -5.512 5.051 -4.758 1 97.81 108 GLU B O 1
ATOM 2272 N N . SER B 1 109 ? -7.742 4.781 -4.836 1 98.31 109 SER B N 1
ATOM 2273 C CA . SER B 1 109 ? -7.965 6.145 -5.297 1 98.31 109 SER B CA 1
ATOM 2274 C C . SER B 1 109 ? -7.477 7.164 -4.27 1 98.31 109 SER B C 1
ATOM 2276 O O . SER B 1 109 ? -6.793 8.125 -4.617 1 98.31 109 SER B O 1
ATOM 2278 N N . ALA B 1 110 ? -7.828 6.926 -3.045 1 98.81 110 ALA B N 1
ATOM 2279 C CA . ALA B 1 110 ? -7.422 7.828 -1.969 1 98.81 110 ALA B CA 1
ATOM 2280 C C . ALA B 1 110 ? -5.906 7.977 -1.922 1 98.81 110 ALA B C 1
ATOM 2282 O O . ALA B 1 110 ? -5.387 9.086 -1.823 1 98.81 110 ALA B O 1
ATOM 2283 N N . LEU B 1 111 ? -5.215 6.914 -2.039 1 98.75 111 LEU B N 1
ATOM 2284 C CA . LEU B 1 111 ? -3.77 6.898 -1.846 1 98.75 111 LEU B CA 1
ATOM 2285 C C . LEU B 1 111 ? -3.051 7.441 -3.076 1 98.75 111 LEU B C 1
ATOM 2287 O O . LEU B 1 111 ? -2.168 8.297 -2.961 1 98.75 111 LEU B O 1
ATOM 2291 N N . PHE B 1 112 ? -3.523 7.07 -4.254 1 97.62 112 PHE B N 1
ATOM 2292 C CA . PHE B 1 112 ? -2.65 7.285 -5.402 1 97.62 112 PHE B CA 1
ATOM 2293 C C . PHE B 1 112 ? -3.215 8.367 -6.32 1 97.62 112 PHE B C 1
ATOM 2295 O O . PHE B 1 112 ? -2.508 8.875 -7.191 1 97.62 112 PHE B O 1
ATOM 2302 N N . ARG B 1 113 ? -4.41 8.727 -6.137 1 97.81 113 ARG B N 1
ATOM 2303 C CA . ARG B 1 113 ? -4.953 9.875 -6.844 1 97.81 113 ARG B CA 1
ATOM 2304 C C . ARG B 1 113 ? -5.074 11.078 -5.914 1 97.81 113 ARG B C 1
ATOM 2306 O O . ARG B 1 113 ? -5.227 12.211 -6.371 1 97.81 113 ARG B O 1
ATOM 2313 N N . GLY B 1 114 ? -5.043 10.789 -4.621 1 98.62 114 GLY B N 1
ATOM 2314 C CA . GLY B 1 114 ? -5.188 11.844 -3.637 1 98.62 114 GLY B CA 1
ATOM 2315 C C . GLY B 1 114 ? -3.898 12.148 -2.895 1 98.62 114 GLY B C 1
ATOM 2316 O O . GLY B 1 114 ? -3.152 13.055 -3.275 1 98.62 114 GLY B O 1
ATOM 2317 N N . LEU B 1 115 ? -3.477 11.266 -2.043 1 98.81 115 LEU B N 1
ATOM 2318 C CA . LEU B 1 115 ? -2.461 11.555 -1.038 1 98.81 115 LEU B CA 1
ATOM 2319 C C . LEU B 1 115 ? -1.065 11.539 -1.654 1 98.81 115 LEU B C 1
ATOM 2321 O O . LEU B 1 115 ? -0.218 12.359 -1.305 1 98.81 115 LEU B O 1
ATOM 2325 N N . ARG B 1 116 ? -0.79 10.617 -2.547 1 98 116 ARG B N 1
ATOM 2326 C CA . ARG B 1 116 ? 0.543 10.531 -3.137 1 98 116 ARG B CA 1
ATOM 2327 C C . ARG B 1 116 ? 0.866 11.789 -3.934 1 98 116 ARG B C 1
ATOM 2329 O O . ARG B 1 116 ? 1.898 12.43 -3.711 1 98 116 ARG B O 1
ATOM 2336 N N . PRO B 1 117 ? -0.037 12.234 -4.832 1 97.62 117 PRO B N 1
ATOM 2337 C CA . PRO B 1 117 ? 0.242 13.508 -5.508 1 97.62 117 PRO B CA 1
ATOM 2338 C C . PRO B 1 117 ? 0.292 14.688 -4.547 1 97.62 117 PRO B C 1
ATOM 2340 O O . PRO B 1 117 ? 1.082 15.617 -4.742 1 97.62 117 PRO B O 1
ATOM 2343 N N . ALA B 1 118 ? -0.545 14.711 -3.52 1 98.19 118 ALA B N 1
ATOM 2344 C CA . ALA B 1 118 ? -0.517 15.781 -2.531 1 98.19 118 ALA B CA 1
ATOM 2345 C C . ALA B 1 118 ? 0.843 15.859 -1.843 1 98.19 118 ALA B C 1
ATOM 2347 O O . ALA B 1 118 ? 1.386 16.953 -1.646 1 98.19 118 ALA B O 1
ATOM 2348 N N . THR B 1 119 ? 1.371 14.695 -1.493 1 96.38 119 THR B N 1
ATOM 2349 C CA . THR B 1 119 ? 2.676 14.617 -0.845 1 96.38 119 THR B CA 1
ATOM 2350 C C . THR B 1 119 ? 3.768 15.156 -1.764 1 96.38 119 THR B C 1
ATOM 2352 O O . THR B 1 119 ? 4.688 15.844 -1.31 1 96.38 119 THR B O 1
ATOM 2355 N N . ALA B 1 120 ? 3.645 14.859 -2.986 1 93.94 120 ALA B N 1
ATOM 2356 C CA . ALA B 1 120 ? 4.633 15.32 -3.957 1 93.94 120 ALA B CA 1
ATOM 2357 C C . ALA B 1 120 ? 4.559 16.828 -4.141 1 93.94 120 ALA B C 1
ATOM 2359 O O . ALA B 1 120 ? 5.59 17.5 -4.23 1 93.94 120 ALA B O 1
ATOM 2360 N N . GLN B 1 121 ? 3.412 17.328 -4.105 1 96.06 121 GLN B N 1
ATOM 2361 C CA . GLN B 1 121 ? 3.211 18.75 -4.422 1 96.06 121 GLN B CA 1
ATOM 2362 C C . GLN B 1 121 ? 3.545 19.625 -3.223 1 96.06 121 GLN B C 1
ATOM 2364 O O . GLN B 1 121 ? 4.078 20.734 -3.387 1 96.06 121 GLN B O 1
ATOM 2369 N N . ILE B 1 122 ? 3.283 19.188 -2.031 1 95.88 122 ILE B N 1
ATOM 2370 C CA . ILE B 1 122 ? 3.414 20.047 -0.858 1 95.88 122 ILE B CA 1
ATOM 2371 C C . ILE B 1 122 ? 4.891 20.312 -0.579 1 95.88 122 ILE B C 1
ATOM 2373 O O . ILE B 1 122 ? 5.23 21.281 0.109 1 95.88 122 ILE B O 1
ATOM 2377 N N . LYS B 1 123 ? 5.711 19.484 -1.081 1 90.25 123 LYS B N 1
ATOM 2378 C CA . LYS B 1 123 ? 7.148 19.656 -0.893 1 90.25 123 LYS B CA 1
ATOM 2379 C C . LYS B 1 123 ? 7.641 20.938 -1.549 1 90.25 123 LYS B C 1
ATOM 2381 O O . LYS B 1 123 ? 8.672 21.484 -1.158 1 90.25 123 LYS B O 1
ATOM 2386 N N . PHE B 1 124 ? 6.836 21.406 -2.463 1 90.31 124 PHE B N 1
ATOM 2387 C CA . PHE B 1 124 ? 7.223 22.641 -3.154 1 90.31 124 PHE B CA 1
ATOM 2388 C C . PHE B 1 124 ? 6.719 23.859 -2.402 1 90.31 124 PHE B C 1
ATOM 2390 O O . PHE B 1 124 ? 7.043 25 -2.764 1 90.31 124 PHE B O 1
ATOM 2397 N N . ARG B 1 125 ? 6.012 23.703 -1.432 1 85.06 125 ARG B N 1
ATOM 2398 C CA . ARG B 1 125 ? 5.535 24.734 -0.514 1 85.06 125 ARG B CA 1
ATOM 2399 C C . ARG B 1 125 ? 4.871 25.875 -1.272 1 85.06 125 ARG B C 1
ATOM 2401 O O . ARG B 1 125 ? 5.117 27.047 -0.982 1 85.06 125 ARG B O 1
ATOM 2408 N N . ARG B 1 126 ? 4.266 25.5 -2.277 1 80.44 126 ARG B N 1
ATOM 2409 C CA . ARG B 1 126 ? 3.523 26.484 -3.059 1 80.44 126 ARG B CA 1
ATOM 2410 C C . ARG B 1 126 ? 2.166 25.938 -3.484 1 80.44 126 ARG B C 1
ATOM 2412 O O . ARG B 1 126 ? 1.958 24.719 -3.492 1 80.44 126 ARG B O 1
ATOM 2419 N N . ASN B 1 127 ? 1.237 26.812 -3.66 1 84.94 127 ASN B N 1
ATOM 2420 C CA . ASN B 1 127 ? -0.063 26.531 -4.258 1 84.94 127 ASN B CA 1
ATOM 2421 C C . ASN B 1 127 ? -0.851 25.516 -3.439 1 84.94 127 ASN B C 1
ATOM 2423 O O . ASN B 1 127 ? -1.305 24.5 -3.971 1 84.94 127 ASN B O 1
ATOM 2427 N N . PHE B 1 128 ? -1.002 25.859 -2.213 1 91 128 PHE B N 1
ATOM 2428 C CA . PHE B 1 128 ? -1.724 24.984 -1.302 1 91 128 PHE B CA 1
ATOM 2429 C C . PHE B 1 128 ? -3.17 24.797 -1.749 1 91 128 PHE B C 1
ATOM 2431 O O . PHE B 1 128 ? -3.812 23.812 -1.415 1 91 128 PHE B O 1
ATOM 2438 N N . TYR B 1 129 ? -3.594 25.703 -2.564 1 91.94 129 TYR B N 1
ATOM 2439 C CA . TYR B 1 129 ? -4.953 25.641 -3.084 1 91.94 129 TYR B CA 1
ATOM 2440 C C . TYR B 1 129 ? -5.148 24.422 -3.969 1 91.94 129 TYR B C 1
ATOM 2442 O O . TYR B 1 129 ? -6.23 23.828 -3.996 1 91.94 129 TYR B O 1
ATOM 2450 N N . SER B 1 130 ? -4.074 24.094 -4.652 1 94.62 130 SER B N 1
ATOM 2451 C CA . SER B 1 130 ? -4.168 22.969 -5.574 1 94.62 130 SER B CA 1
ATOM 2452 C C . SER B 1 130 ? -4.008 21.641 -4.844 1 94.62 130 SER B C 1
ATOM 2454 O O . SER B 1 130 ? -4.32 20.578 -5.395 1 94.62 130 SER B O 1
ATOM 2456 N N . ILE B 1 131 ? -3.611 21.688 -3.605 1 97.75 131 ILE B N 1
ATOM 2457 C CA . ILE B 1 131 ? -3.346 20.469 -2.836 1 97.75 131 ILE B CA 1
ATOM 2458 C C . ILE B 1 131 ? -4.613 20.047 -2.098 1 97.75 131 ILE B C 1
ATOM 2460 O O . ILE B 1 131 ? -4.883 18.844 -1.963 1 97.75 131 ILE B O 1
ATOM 2464 N N . LYS B 1 132 ? -5.371 21 -1.68 1 96.94 132 LYS B N 1
ATOM 2465 C CA . LYS B 1 132 ? -6.543 20.719 -0.858 1 96.94 132 LYS B CA 1
ATOM 246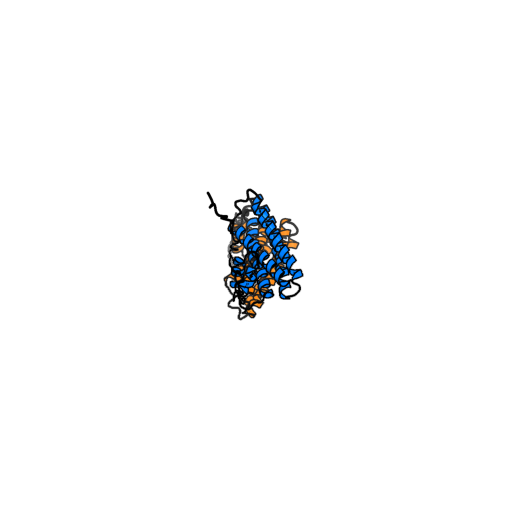6 C C . LYS B 1 132 ? -7.523 19.812 -1.591 1 96.94 132 LYS B C 1
ATOM 2468 O O . LYS B 1 132 ? -8.039 18.844 -1.013 1 96.94 132 LYS B O 1
ATOM 2473 N N . PRO B 1 133 ? -7.793 20 -2.893 1 97.88 133 PRO B N 1
ATOM 2474 C CA . PRO B 1 133 ? -8.688 19.078 -3.598 1 97.88 133 PRO B CA 1
ATOM 2475 C C . PRO B 1 133 ? -8.156 17.656 -3.646 1 97.88 133 PRO B C 1
ATOM 2477 O O . PRO B 1 133 ? -8.93 16.703 -3.637 1 97.88 133 PRO B O 1
ATOM 2480 N N . LEU B 1 134 ? -6.852 17.484 -3.701 1 98.56 134 LEU B N 1
ATOM 2481 C CA . LEU B 1 134 ? -6.254 16.156 -3.697 1 98.56 134 LEU B CA 1
ATOM 2482 C C . LEU B 1 134 ? -6.516 15.445 -2.373 1 98.56 134 LEU B C 1
ATOM 2484 O O . LEU B 1 134 ? -6.891 14.273 -2.355 1 98.56 134 LEU B O 1
ATOM 2488 N N . VAL B 1 135 ? -6.363 16.172 -1.307 1 98.81 135 VAL B N 1
ATOM 2489 C CA . VAL B 1 135 ? -6.621 15.625 0.021 1 98.81 135 VAL B CA 1
ATOM 2490 C C . VAL B 1 135 ? -8.109 15.32 0.172 1 98.81 135 VAL B C 1
ATOM 2492 O O . VAL B 1 135 ? -8.484 14.312 0.779 1 98.81 135 VAL B O 1
ATOM 2495 N N . LYS B 1 136 ? -8.93 16.156 -0.414 1 98.69 136 LYS B N 1
ATOM 2496 C CA . LYS B 1 136 ? -10.375 15.922 -0.375 1 98.69 136 LYS B CA 1
ATOM 2497 C C . LYS B 1 136 ? -10.75 14.648 -1.129 1 98.69 136 LYS B C 1
ATOM 2499 O O . LYS B 1 136 ? -11.648 13.922 -0.712 1 98.69 136 LYS B O 1
ATOM 2504 N N . ILE B 1 137 ? -10.086 14.391 -2.25 1 98.81 137 ILE B N 1
ATOM 2505 C CA . ILE B 1 137 ? -10.305 13.141 -2.973 1 98.81 137 ILE B CA 1
ATOM 2506 C C . ILE B 1 137 ? -10.07 11.961 -2.041 1 98.81 137 ILE B C 1
ATOM 2508 O O . ILE B 1 137 ? -10.867 11.016 -2.012 1 98.81 137 ILE B O 1
ATOM 2512 N N . ALA B 1 138 ? -8.984 12.047 -1.298 1 98.88 138 ALA B N 1
ATOM 2513 C CA . ALA B 1 138 ? -8.656 10.969 -0.369 1 98.88 138 ALA B CA 1
ATOM 2514 C C . ALA B 1 138 ? -9.727 10.828 0.708 1 98.88 138 ALA B C 1
ATOM 2516 O O . ALA B 1 138 ? -10.227 9.727 0.958 1 98.88 138 ALA B O 1
ATOM 2517 N N . THR B 1 139 ? -10.141 11.906 1.263 1 98.75 139 THR B N 1
ATOM 2518 C CA . THR B 1 139 ? -11.148 11.906 2.314 1 98.75 139 THR B CA 1
ATOM 2519 C C . THR B 1 139 ? -12.461 11.312 1.802 1 98.75 139 THR B C 1
ATOM 2521 O O . THR B 1 139 ? -13.047 10.445 2.445 1 98.75 139 THR B O 1
ATOM 2524 N N . ASP B 1 140 ? -12.859 11.766 0.683 1 98.69 140 ASP B N 1
ATOM 2525 C CA . ASP B 1 140 ? -14.133 11.336 0.112 1 98.69 140 ASP B CA 1
ATOM 2526 C C . ASP B 1 140 ? -14.094 9.852 -0.241 1 98.69 140 ASP B C 1
ATOM 2528 O O . ASP B 1 140 ? -15.062 9.125 0.01 1 98.69 140 ASP B O 1
ATOM 2532 N N . SER B 1 141 ? -13.023 9.422 -0.801 1 98.62 141 SER B N 1
ATOM 2533 C CA . SER B 1 141 ? -12.891 8.023 -1.199 1 98.62 141 SER B CA 1
ATOM 2534 C C . SER B 1 141 ? -12.922 7.102 0.012 1 98.62 141 SER B C 1
ATOM 2536 O O . SER B 1 141 ? -13.602 6.074 -0.003 1 98.62 141 SER B O 1
ATOM 2538 N N . ILE B 1 142 ? -12.234 7.457 1.077 1 97.62 142 ILE B N 1
ATOM 2539 C CA . ILE B 1 142 ? -12.195 6.629 2.277 1 97.62 142 ILE B CA 1
ATOM 2540 C C . ILE B 1 142 ? -13.57 6.637 2.949 1 97.62 142 ILE B C 1
ATOM 2542 O O . ILE B 1 142 ? -14.031 5.605 3.451 1 97.62 142 ILE B O 1
ATOM 2546 N N . THR B 1 143 ? -14.172 7.766 2.92 1 96.06 143 THR B N 1
ATOM 2547 C CA . THR B 1 143 ? -15.508 7.863 3.484 1 96.06 143 THR B CA 1
ATOM 2548 C C . THR B 1 143 ? -16.484 6.945 2.742 1 96.06 143 THR B C 1
ATOM 2550 O O . THR B 1 143 ? -17.312 6.281 3.361 1 96.06 143 THR B O 1
ATOM 2553 N N . HIS B 1 144 ? -16.359 6.957 1.443 1 95.81 144 HIS B N 1
ATOM 2554 C CA . HIS B 1 144 ? -17.203 6.07 0.65 1 95.81 144 HIS B CA 1
ATOM 2555 C C . HIS B 1 144 ? -16.953 4.605 1.007 1 95.81 144 HIS B C 1
ATOM 2557 O O . HIS B 1 144 ? -17.891 3.826 1.145 1 95.81 144 HIS B O 1
ATOM 2563 N N . CYS B 1 145 ? -15.734 4.246 1.218 1 93.88 145 CYS B N 1
ATOM 2564 C CA . CYS B 1 145 ? -15.383 2.9 1.658 1 93.88 145 CYS B CA 1
ATOM 2565 C C . CYS B 1 145 ? -16.047 2.572 2.99 1 93.88 145 CYS B C 1
ATOM 2567 O O . CYS B 1 145 ? -16.688 1.53 3.129 1 93.88 145 CYS B O 1
ATOM 2569 N N . LEU B 1 146 ? -15.93 3.463 3.895 1 90.75 146 LEU B N 1
ATOM 2570 C CA . LEU B 1 146 ? -16.438 3.24 5.246 1 90.75 146 LEU B CA 1
ATOM 2571 C C . LEU B 1 146 ? -17.953 3.125 5.246 1 90.75 146 LEU B C 1
ATOM 2573 O O . LEU B 1 146 ? -18.516 2.312 5.984 1 90.75 146 LEU B O 1
ATOM 2577 N N . ARG B 1 147 ? -18.547 3.832 4.391 1 87.38 147 ARG B N 1
ATOM 2578 C CA . ARG B 1 147 ? -20 3.773 4.281 1 87.38 147 ARG B CA 1
ATOM 2579 C C . ARG B 1 147 ? -20.453 2.436 3.703 1 87.38 147 ARG B C 1
ATOM 2581 O O . ARG B 1 147 ? -21.5 1.905 4.094 1 87.38 147 ARG B O 1
ATOM 2588 N N . SER B 1 148 ? -19.719 1.924 2.77 1 79.56 148 SER B N 1
ATOM 2589 C CA . SER B 1 148 ? -20.062 0.654 2.146 1 79.56 148 SER B CA 1
ATOM 2590 C C . SER B 1 148 ? -20.047 -0.485 3.16 1 79.56 148 SER B C 1
ATOM 2592 O O . SER B 1 148 ? -20.812 -1.439 3.043 1 79.56 148 SER B O 1
ATOM 2594 N N . PHE B 1 149 ? -19.203 -0.454 4.145 1 76.31 149 PHE B N 1
ATOM 2595 C CA . PHE B 1 149 ? -19.125 -1.494 5.164 1 76.31 149 PHE B CA 1
ATOM 2596 C C . PHE B 1 149 ? -20.219 -1.299 6.219 1 76.31 149 PHE B C 1
ATOM 2598 O O . PHE B 1 149 ? -20.641 -2.26 6.855 1 76.31 149 PHE B O 1
ATOM 2605 N N . THR B 1 150 ? -20.547 -0.099 6.531 1 69.62 150 THR B N 1
ATOM 2606 C CA . THR B 1 150 ? -21.531 0.17 7.57 1 69.62 150 THR B CA 1
ATOM 2607 C C . THR B 1 150 ? -22.953 -0.04 7.043 1 69.62 150 THR B C 1
ATOM 2609 O O . THR B 1 150 ? -23.828 -0.517 7.77 1 69.62 150 THR B O 1
ATOM 2612 N N . GLU B 1 151 ? -23.156 0.474 5.949 1 62.25 151 GLU B N 1
ATOM 2613 C CA . GLU B 1 151 ? -24.516 0.389 5.41 1 62.25 151 GLU B CA 1
ATOM 2614 C C . GLU B 1 151 ? -24.844 -1.034 4.973 1 62.25 151 GLU B C 1
ATOM 2616 O O . GLU B 1 151 ? -26.016 -1.414 4.91 1 62.25 151 GLU B O 1
ATOM 2621 N N . GLY B 1 152 ? -23.828 -1.68 4.625 1 53.72 152 GLY B N 1
ATOM 2622 C CA . GLY B 1 152 ? -24.172 -3.055 4.297 1 53.72 152 GLY B CA 1
ATOM 2623 C C . GLY B 1 152 ? -24.594 -3.875 5.504 1 53.72 152 GLY B C 1
ATOM 2624 O O . GLY B 1 152 ? -23.906 -3.855 6.535 1 53.72 152 GLY B O 1
ATOM 2625 N N . THR B 1 153 ? -25.844 -3.953 5.754 1 51.72 153 THR B N 1
ATOM 2626 C CA . THR B 1 153 ? -26.641 -4.52 6.836 1 51.72 153 THR B CA 1
ATOM 2627 C C . THR B 1 153 ? -25.922 -5.707 7.469 1 51.72 153 THR B C 1
ATOM 2629 O O . THR B 1 153 ? -25.969 -5.895 8.688 1 51.72 153 THR B O 1
ATOM 2632 N N . ASN B 1 154 ? -25.562 -6.648 6.73 1 48.47 154 ASN B N 1
ATOM 2633 C CA . ASN B 1 154 ? -25.141 -7.93 7.289 1 48.47 154 ASN B CA 1
ATOM 2634 C C . ASN B 1 154 ? -23.625 -7.988 7.465 1 48.47 154 ASN B C 1
ATOM 2636 O O . ASN B 1 154 ? -23.062 -9.055 7.738 1 48.47 154 ASN B O 1
ATOM 2640 N N . VAL B 1 155 ? -23.031 -6.945 7.113 1 52.12 155 VAL B N 1
ATOM 2641 C CA . VAL B 1 155 ? -21.578 -7.102 7.145 1 52.12 155 VAL B CA 1
ATOM 2642 C C . VAL B 1 155 ? -21.047 -6.836 8.555 1 52.12 155 VAL B C 1
ATOM 2644 O O . VAL B 1 155 ? -20.547 -5.75 8.836 1 52.12 155 VAL B O 1
ATOM 2647 N N . SER B 1 156 ? -21.859 -7.125 9.461 1 48.91 156 SER B N 1
ATOM 2648 C CA . SER B 1 156 ? -21.469 -6.996 10.859 1 48.91 156 SER B CA 1
ATOM 2649 C C . SER B 1 156 ? -20.016 -7.402 11.062 1 48.91 156 SER B C 1
ATOM 2651 O O . SER B 1 156 ? -19.312 -6.82 11.891 1 48.91 156 SER B O 1
ATOM 2653 N N . ASP B 1 157 ? -19.703 -8.5 10.438 1 49.28 157 ASP B N 1
ATOM 2654 C CA . ASP B 1 157 ? -18.484 -9.219 10.789 1 49.28 157 ASP B CA 1
ATOM 2655 C C . ASP B 1 157 ? -17.25 -8.438 10.359 1 49.28 157 ASP B C 1
ATOM 2657 O O . ASP B 1 157 ? -16.156 -8.648 10.898 1 49.28 157 ASP B O 1
ATOM 2661 N N . TYR B 1 158 ? -17.344 -7.887 9.188 1 48.66 158 TYR B N 1
ATOM 2662 C CA . TYR B 1 158 ? -16.078 -7.281 8.773 1 48.66 158 TYR B CA 1
ATOM 2663 C C . TYR B 1 158 ? -15.805 -6.004 9.562 1 48.66 158 TYR B C 1
ATOM 2665 O O . TYR B 1 158 ? -14.844 -5.285 9.273 1 48.66 158 TYR B O 1
ATOM 2673 N N . ARG B 1 159 ? -16.859 -5.742 10.422 1 48.41 159 ARG B N 1
ATOM 2674 C CA . ARG B 1 159 ? -16.422 -4.809 11.453 1 48.41 159 ARG B CA 1
ATOM 2675 C C . ARG B 1 159 ? -15.172 -5.316 12.156 1 48.41 159 ARG B C 1
ATOM 2677 O O . ARG B 1 159 ? -15.203 -5.633 13.344 1 48.41 159 ARG B O 1
ATOM 2684 N N . ASN B 1 160 ? -14.531 -6.211 11.266 1 52.19 160 ASN B N 1
ATOM 2685 C CA . ASN B 1 160 ? -13.289 -6.395 12.016 1 52.19 160 ASN B CA 1
ATOM 2686 C C . ASN B 1 160 ? -12.805 -5.086 12.633 1 52.19 160 ASN B C 1
ATOM 2688 O O . ASN B 1 160 ? -12.43 -4.156 11.914 1 52.19 160 ASN B O 1
ATOM 2692 N N . PRO B 1 161 ? -13.188 -4.938 13.703 1 55.06 161 PRO B N 1
ATOM 2693 C CA . PRO B 1 161 ? -12.898 -3.717 14.453 1 55.06 161 PRO B CA 1
ATOM 2694 C C . PRO B 1 161 ? -11.523 -3.129 14.117 1 55.06 161 PRO B C 1
ATOM 2696 O O . PRO B 1 161 ? -11.375 -1.906 14.062 1 55.06 161 PRO B O 1
ATOM 2699 N N . THR B 1 162 ? -10.695 -4.109 13.625 1 68 162 THR B N 1
ATOM 2700 C CA . THR B 1 162 ? -9.344 -3.574 13.461 1 68 162 THR B CA 1
ATOM 2701 C C . THR B 1 162 ? -9.219 -2.82 12.141 1 68 162 THR B C 1
ATOM 2703 O O . THR B 1 162 ? -8.648 -1.729 12.102 1 68 162 THR B O 1
ATOM 2706 N N . PHE B 1 163 ? -9.984 -3.291 11.016 1 76.56 163 PHE B N 1
ATOM 2707 C CA . PHE B 1 163 ? -9.922 -2.613 9.727 1 76.56 163 PHE B CA 1
ATOM 2708 C C . PHE B 1 163 ? -10.672 -1.29 9.773 1 76.56 163 PHE B C 1
ATOM 2710 O O . PHE B 1 163 ? -10.141 -0.251 9.383 1 76.56 163 PHE B O 1
ATOM 2717 N N . GLY B 1 164 ? -11.844 -1.466 10.289 1 79.06 164 GLY B N 1
ATOM 2718 C CA . GLY B 1 164 ? -12.672 -0.274 10.383 1 79.06 164 GLY B CA 1
ATOM 2719 C C . GLY B 1 164 ? -12.023 0.839 11.188 1 79.06 164 GLY B C 1
ATOM 2720 O O . GLY B 1 164 ? -12 1.991 10.75 1 79.06 164 GLY B O 1
ATOM 2721 N N . GLU B 1 165 ? -11.406 0.444 12.266 1 86.62 165 GLU B N 1
ATOM 2722 C CA . GLU B 1 165 ? -10.773 1.437 13.125 1 86.62 165 GLU B CA 1
ATOM 2723 C C . GLU B 1 165 ? -9.586 2.09 12.422 1 86.62 165 GLU B C 1
ATOM 2725 O O . GLU B 1 165 ? -9.43 3.312 12.461 1 86.62 165 GLU B O 1
ATOM 2730 N N . ARG B 1 166 ? -8.82 1.28 11.805 1 92.31 166 ARG B N 1
ATOM 2731 C CA . ARG B 1 166 ? -7.652 1.814 11.109 1 92.31 166 ARG B CA 1
ATOM 2732 C C . ARG B 1 166 ? -8.062 2.705 9.945 1 92.31 166 ARG B C 1
ATOM 2734 O O . ARG B 1 166 ? -7.457 3.752 9.711 1 92.31 166 ARG B O 1
ATOM 2741 N N . ALA B 1 167 ? -9.109 2.271 9.258 1 93.5 167 ALA B N 1
ATOM 2742 C CA . ALA B 1 167 ? -9.602 3.066 8.133 1 93.5 167 ALA B CA 1
ATOM 2743 C C . ALA B 1 167 ? -10.148 4.406 8.602 1 93.5 167 ALA B C 1
ATOM 2745 O O . ALA B 1 167 ? -9.945 5.438 7.957 1 93.5 167 ALA B O 1
ATOM 2746 N N . TYR B 1 168 ? -10.766 4.391 9.766 1 93.69 168 TYR B N 1
ATOM 2747 C CA . TYR B 1 168 ? -11.297 5.621 10.344 1 93.69 168 TYR B CA 1
ATOM 2748 C C . TYR B 1 168 ? -10.172 6.574 10.727 1 93.69 168 TYR B C 1
ATOM 2750 O O . TYR B 1 168 ? -10.266 7.781 10.492 1 93.69 168 TYR B O 1
ATOM 2758 N N . ILE B 1 169 ? -9.211 6.023 11.281 1 96.06 169 ILE B N 1
ATOM 2759 C CA . ILE B 1 169 ? -8.078 6.844 11.688 1 96.06 169 ILE B CA 1
ATOM 2760 C C . ILE B 1 169 ? -7.434 7.48 10.453 1 96.06 169 ILE B C 1
ATOM 2762 O O . ILE B 1 169 ? -7.098 8.664 10.469 1 96.06 169 ILE B O 1
ATOM 2766 N N . VAL B 1 170 ? -7.305 6.711 9.414 1 98.06 170 VAL B N 1
ATOM 2767 C CA . VAL B 1 170 ? -6.727 7.23 8.18 1 98.06 170 VAL B CA 1
ATOM 2768 C C . VAL B 1 170 ? -7.605 8.352 7.629 1 98.06 170 VAL B C 1
ATOM 2770 O O . VAL B 1 170 ? -7.109 9.414 7.254 1 98.06 170 VAL B O 1
ATOM 2773 N N . ARG B 1 171 ? -8.859 8.141 7.625 1 97.88 171 ARG B N 1
ATOM 2774 C CA . ARG B 1 171 ? -9.789 9.172 7.16 1 97.88 171 ARG B CA 1
ATOM 2775 C C . ARG B 1 171 ? -9.656 10.445 7.988 1 97.88 171 ARG B C 1
ATOM 2777 O O . ARG B 1 171 ? -9.555 11.539 7.438 1 97.88 171 ARG B O 1
ATOM 2784 N N . ASP B 1 172 ? -9.656 10.281 9.25 1 98.31 172 ASP B N 1
ATOM 2785 C CA . ASP B 1 172 ? -9.617 11.438 10.141 1 98.31 172 ASP B CA 1
ATOM 2786 C C . ASP B 1 172 ? -8.32 12.219 9.977 1 98.31 172 ASP B C 1
ATOM 2788 O O . ASP B 1 172 ? -8.312 13.445 10.039 1 98.31 172 ASP B O 1
ATOM 2792 N N . MET B 1 173 ? -7.316 11.57 9.727 1 98.81 173 MET B N 1
ATOM 2793 C CA . MET B 1 173 ? -6.047 12.242 9.453 1 98.81 173 MET B CA 1
ATOM 2794 C C . MET B 1 173 ? -6.129 13.078 8.18 1 98.81 173 MET B C 1
ATOM 2796 O O . MET B 1 173 ? -5.547 14.156 8.109 1 98.81 173 MET B O 1
ATOM 2800 N N . THR B 1 174 ? -6.832 12.562 7.176 1 98.88 174 THR B N 1
ATOM 2801 C CA . THR B 1 174 ? -6.98 13.344 5.957 1 98.88 174 THR B CA 1
ATOM 2802 C C . THR B 1 174 ? -7.801 14.602 6.219 1 98.88 174 THR B C 1
ATOM 2804 O O . THR B 1 174 ? -7.523 15.664 5.645 1 98.88 174 THR B O 1
ATOM 2807 N N . LEU B 1 175 ? -8.766 14.5 7.082 1 98.81 175 LEU B N 1
ATOM 2808 C CA . LEU B 1 175 ? -9.555 15.664 7.461 1 98.81 175 LEU B CA 1
ATOM 2809 C C . LEU B 1 175 ? -8.695 16.703 8.172 1 98.81 175 LEU B C 1
ATOM 2811 O O . LEU B 1 175 ? -8.789 17.906 7.891 1 98.81 175 LEU B O 1
ATOM 2815 N N . ILE B 1 176 ? -7.902 16.25 9.062 1 98.88 176 ILE B N 1
ATOM 2816 C CA . ILE B 1 176 ? -6.988 17.125 9.773 1 98.88 176 ILE B CA 1
ATOM 2817 C C . ILE B 1 176 ? -6.055 17.812 8.781 1 98.88 176 ILE B C 1
ATOM 2819 O O . ILE B 1 176 ? -5.824 19.031 8.867 1 98.88 176 ILE B O 1
ATOM 2823 N N . ALA B 1 177 ? -5.512 17.062 7.863 1 98.75 177 ALA B N 1
ATOM 2824 C CA . ALA B 1 177 ? -4.664 17.641 6.824 1 98.75 177 ALA B CA 1
ATOM 2825 C C . ALA B 1 177 ? -5.41 18.734 6.047 1 98.75 177 ALA B C 1
ATOM 2827 O O . ALA B 1 177 ? -4.855 19.797 5.758 1 98.75 177 ALA B O 1
ATOM 2828 N N . GLY B 1 178 ? -6.668 18.391 5.719 1 98.31 178 GLY B N 1
ATOM 2829 C CA . GLY B 1 178 ? -7.5 19.391 5.062 1 98.31 178 GLY B CA 1
ATOM 2830 C C . GLY B 1 178 ? -7.641 20.672 5.867 1 98.31 178 GLY B C 1
ATOM 2831 O O . GLY B 1 178 ? -7.586 21.766 5.309 1 98.31 178 GLY B O 1
ATOM 2832 N N . ASN B 1 179 ? -7.801 20.562 7.121 1 98.38 179 ASN B N 1
ATOM 2833 C CA . ASN B 1 179 ? -7.879 21.734 7.988 1 98.38 179 ASN B CA 1
ATOM 2834 C C . ASN B 1 179 ? -6.586 22.547 7.957 1 98.38 179 ASN B C 1
ATOM 2836 O O . ASN B 1 179 ? -6.621 23.766 7.867 1 98.38 179 ASN B O 1
ATOM 2840 N N . MET B 1 180 ? -5.508 21.906 8.023 1 98 180 MET B N 1
ATOM 2841 C CA . MET B 1 180 ? -4.219 22.578 8.016 1 98 180 MET B CA 1
ATOM 2842 C C . MET B 1 180 ? -4.008 23.328 6.703 1 98 180 MET B C 1
ATOM 2844 O O . MET B 1 180 ? -3.504 24.453 6.695 1 98 180 MET B O 1
ATOM 2848 N N . LEU B 1 181 ? -4.434 22.734 5.652 1 97.88 181 LEU B N 1
ATOM 2849 C CA . LEU B 1 181 ? -4.309 23.375 4.352 1 97.88 181 LEU B CA 1
ATOM 2850 C C . LEU B 1 181 ? -5.195 24.609 4.27 1 97.88 181 LEU B C 1
ATOM 2852 O O . LEU B 1 181 ? -4.828 25.609 3.631 1 97.88 181 LEU B O 1
ATOM 2856 N N . SER B 1 182 ? -6.324 24.516 4.902 1 96.69 182 SER B N 1
ATOM 2857 C CA . SER B 1 182 ? -7.199 25.688 4.949 1 96.69 182 SER B CA 1
ATOM 2858 C C . SER B 1 182 ? -6.539 26.828 5.699 1 96.69 182 SER B C 1
ATOM 2860 O O . SER B 1 182 ? -6.688 28 5.309 1 96.69 182 SER B O 1
ATOM 2862 N N . LEU B 1 183 ? -5.785 26.484 6.746 1 95.81 183 LEU B N 1
ATOM 2863 C CA . LEU B 1 183 ? -5.07 27.5 7.504 1 95.81 183 LEU B CA 1
ATOM 2864 C C . LEU B 1 183 ? -3.986 28.156 6.656 1 95.81 183 LEU B C 1
ATOM 2866 O O . LEU B 1 183 ? -3.695 29.344 6.812 1 95.81 183 LEU B O 1
ATOM 2870 N N . LEU B 1 184 ? -3.416 27.375 5.754 1 95.81 184 LEU B N 1
ATOM 2871 C CA . LEU B 1 184 ? -2.348 27.859 4.887 1 95.81 184 LEU B CA 1
ATOM 2872 C C . LEU B 1 184 ? -2.902 28.781 3.801 1 95.81 184 LEU B C 1
ATOM 2874 O O . LEU B 1 184 ? -2.166 29.578 3.225 1 95.81 184 LEU B O 1
ATOM 2878 N N . GLN B 1 185 ? -4.121 28.625 3.463 1 90.25 185 GLN B N 1
ATOM 2879 C CA . GLN B 1 185 ? -4.746 29.438 2.414 1 90.25 185 GLN B CA 1
ATOM 2880 C C . GLN B 1 185 ? -5.258 30.766 2.967 1 90.25 185 GLN B C 1
ATOM 2882 O O . GLN B 1 185 ? -5.602 31.656 2.203 1 90.25 185 GLN B O 1
ATOM 2887 N N . GLY B 1 186 ? -5.301 30.953 4.258 1 77.5 186 GLY B N 1
ATOM 2888 C CA . GLY B 1 186 ? -5.781 32.188 4.855 1 77.5 186 GLY B CA 1
ATOM 2889 C C . GLY B 1 186 ? -4.66 33.062 5.355 1 77.5 186 GLY B C 1
ATOM 2890 O O . GLY B 1 186 ? -3.502 32.656 5.406 1 77.5 186 GLY B O 1
#

Organism: Daucus carota subsp. sativus (NCBI:txid79200)

Secondary structure (DSSP, 8-state):
-----------------------------SSHHHHHHTTSS-HHHHHHHHHTSTT-TT--HHHHHHHHHHHHHHHHHHHHHHHHHHHHHTTT-HHHHHHHHHHHHHHHHIIIIIIHHHHHHHTTT--HHHHHHHHHHHHHHHHHHHHHHHHSTTTTTT--HHHHHHHHHHHHHHHHHHHHHHHHH-/-----------------------------SSHHHHHHTTSS-HHHHHHHHHTSTT-TT--HHHHHHHHHHHHHHHHHHHHHHHHHHHHHTTT-HHHHHHHHHHHHHHHHIIIIIIHHHHHHHTTT--HHHHHHHHHHHHHHHHHHHHHHHHSTTTTTT--HHHHHHHHHHHHHHHHHHHHHHHHH-

Nearest PDB structures (foldseek):
  1xg2-assembly1_B  TM=9.144E-01  e=4.106E-05  Actinidia chinensis
  2rld-assembly1_A  TM=7.680E-01  e=5.972E-01  Bacteroides thetaiotaomicron VPI-5482
  3nf4-assembly1_A-2  TM=5.250E-01  e=1.322E+00  Mycolicibacterium thermoresistibile
  8a3k-assembly1_UNK  TM=6.262E-01  e=3.699E+00  synthetic construct
  1i4d-assembly1_A  TM=2.349E-01  e=2.666E+00  Homo sapiens

pLDDT: mean 82.23, std 22.9, range [24.5, 98.88]

Solvent-accessible surface area (backbone atoms only — not comparable to full-atom values): 20136 Å² total; per-residue (Å²): 141,82,72,89,74,84,79,71,83,73,74,69,82,72,71,72,75,62,74,73,68,66,70,68,74,63,70,72,54,97,42,66,64,57,48,57,20,64,70,32,94,49,34,68,59,46,43,58,56,51,72,72,41,70,82,46,91,83,47,51,71,70,56,50,32,44,52,36,39,42,48,30,39,37,53,40,29,46,49,44,24,52,31,48,48,44,33,58,68,30,59,87,41,60,69,60,24,50,49,28,50,52,29,37,53,23,42,49,42,13,36,64,65,3,28,48,54,29,51,62,46,48,74,66,74,52,64,57,74,70,34,44,59,24,34,45,46,21,31,52,25,39,48,52,31,54,45,53,49,61,65,40,73,81,41,62,70,69,52,35,58,66,58,51,49,51,51,48,52,31,35,49,34,32,50,38,24,44,38,46,40,54,58,69,74,101,134,92,76,84,81,79,80,70,81,73,73,72,77,70,72,72,74,63,72,72,68,68,68,67,72,62,69,74,54,94,43,65,62,56,49,58,20,65,71,32,93,47,34,67,61,44,42,58,57,50,70,73,41,68,82,47,89,83,48,52,69,71,55,50,33,45,51,36,40,44,49,30,39,36,53,39,30,46,49,44,25,52,31,49,48,44,35,59,68,31,59,88,40,60,68,61,23,51,48,26,50,52,28,38,54,22,43,48,42,13,36,65,66,3,29,49,54,31,50,62,46,49,75,65,74,52,64,56,75,70,34,43,59,22,34,45,46,20,33,52,26,38,48,53,31,55,46,53,50,62,66,40,78,81,42,61,69,69,51,36,58,65,57,50,48,52,51,48,52,32,33,51,35,32,51,36,26,45,38,46,40,53,57,68,74,99

Foldseek 3Di:
DDDDDPPDDCVPPPVPPPVPPPPPPPDQPPQVQLNLLVQAPHSPLSCVQQVVDPPSRPDDLLVSLLSLLVVLLVLLVVLLVVLVVQLVVVVVVVLSNVLSVLLNVLSVCLNPQASVVLNVPSVVVDDLVVNLVSLVSNLVSLVVSLCSCVPPVPNVPVVPVVSSVSSVSSNSSSRRSNSSSVVVVD/DDDPDDPPPCPPPPPPPPVPPPPPPPDQPPQVQLNLLVQAPHSPLSCVQQVVDPPSRPDDLLVSLLSLLVVLLVLLVVLLVVLVVQLVVVVVVVLSNVLSVLLNVLSVCLNPQASVVLNVPSVVVDDLVVNLVSLVSNLVSLVVSLCSCVPPVPNVPVVPVVSSVSSVSSNSSSRRSNSSSVVVVD

Radius of gyration: 32.82 Å; Cα contacts (8 Å, |Δi|>4): 420; chains: 2; bounding box: 116×147×69 Å